Protein 3SLZ (pdb70)

Radius of gyration: 17.39 Å; Cα contacts (8 Å, |Δi|>4): 598; chains: 2; bounding box: 35×46×47 Å

Organism: NCBI:txid114654

Secondary structure (DSSP, 8-state):
-PPPSSEEEEEETTEEEEEEE-TT-SS-EE-S---SEEEEEEEEE-SS-EEEEEEE--EEEEETTEEEEE--EE-TTSSS-EE-HHHHHHHT-EEEEETTEEEEE-TTS-BS--/-PPPSSEEEEEETTEEEEEEE-TT-SS-EE-SS--SEEEEEEEEE-SS-EEEEEEE--EEEE-SSSEEEE--EE-TTSSS-EE-HHHHHHHT-EEE-SSSS-EEE-TTS-----

Foldseek 3Di:
DQDAPPWAWKQKQNDTFIAHADAPDAFKEAAPCQDAWDPDWDWDQDPVGIDIFTKRPWIWIQAPLGIDIDIHTHDNVDPGIYDYPVVCVVQVWDWADDDPHIFIAGNVGHGNDD/DADFPPWDWKAKQRRIFIAHADAPDPFKEAAPPPPAWDPDWDWDADPPGIDIFTKHAWIWIDWLPDTDTDIHTHHNVDPGIYHYPVVCVVQVWDWDCPDPGIYIAGVVRHNRND

Structure (mmCIF, N/CA/C/O backbone):
data_3SLZ
#
_entry.id   3SLZ
#
_cell.length_a   46.483
_cell.length_b   65.546
_cell.length_c   69.732
_cell.angle_alpha   90.00
_cell.angle_beta   90.00
_cell.angle_gamma   90.00
#
_symmetry.space_group_name_H-M   'P 21 21 21'
#
loop_
_entity.id
_entity.type
_entity.pdbx_description
1 polymer 'gag-pro-pol polyprotein'
2 non-polymer 'benzyl [(1S,4S,7S,8R,9R,10S,13S,16S)-7,10-dibenzyl-8,9-dihydroxy-1,16-dimethyl-4,13-bis(1-methylethyl)-2,5,12,15,18-pentaoxo-20-phenyl-19-oxa-3,6,11,14,17-pentaazaicos-1-yl]carbamate'
3 non-polymer 'FORMIC ACID'
4 non-polymer 'SODIUM ION'
5 water water
#
loop_
_atom_site.group_PDB
_atom_site.id
_atom_site.type_symbol
_atom_site.label_atom_id
_atom_site.label_alt_id
_atom_site.label_comp_id
_atom_site.label_asym_id
_atom_site.label_entity_id
_atom_site.label_seq_id
_atom_site.pdbx_PDB_ins_code
_atom_site.Cartn_x
_atom_site.Cartn_y
_atom_site.Cartn_z
_atom_site.occupancy
_atom_site.B_iso_or_equiv
_atom_site.auth_seq_id
_atom_site.auth_comp_id
_atom_site.auth_asym_id
_atom_site.auth_atom_id
_atom_site.pdbx_PDB_model_num
ATOM 1 N N . GLU A 1 18 ? -18.625 -0.745 5.692 1.00 54.61 11 GLU A N 1
ATOM 2 C CA . GLU A 1 18 ? -18.678 -1.778 6.777 1.00 53.57 11 GLU A CA 1
ATOM 3 C C . GLU A 1 18 ? -17.835 -3.041 6.511 1.00 47.98 11 GLU A C 1
ATOM 4 O O . GLU A 1 18 ? -16.970 -3.359 7.332 1.00 45.51 11 GLU A O 1
ATOM 10 N N . PRO A 1 19 ? -18.089 -3.776 5.393 1.00 42.57 12 PRO A N 1
ATOM 11 C CA . PRO A 1 19 ? -17.221 -4.935 5.114 1.00 35.40 12 PRO A CA 1
ATOM 12 C C . PRO A 1 19 ? -15.848 -4.445 4.659 1.00 31.52 12 PRO A C 1
ATOM 13 O O . PRO A 1 19 ? -15.759 -3.519 3.855 1.00 33.40 12 PRO A O 1
ATOM 17 N N . PRO A 1 20 ? -14.768 -5.026 5.196 1.00 20.69 13 PRO A N 1
ATOM 18 C CA . PRO A 1 20 ? -13.460 -4.447 4.836 1.00 18.13 13 PRO A CA 1
ATOM 19 C C . PRO A 1 20 ? -13.027 -4.797 3.409 1.00 18.84 13 PRO A C 1
ATOM 20 O O . PRO A 1 20 ? -13.466 -5.798 2.833 1.00 18.23 13 PRO A O 1
ATOM 24 N N . PRO A 1 21 ? -12.175 -3.976 2.799 1.00 16.79 14 PRO A N 1
ATOM 25 C CA . PRO A 1 21 ? -11.544 -4.366 1.545 1.00 15.34 14 PRO A CA 1
ATOM 26 C C . PRO A 1 21 ? -10.528 -5.514 1.681 1.00 14.07 14 PRO A C 1
ATOM 27 O O . PRO A 1 21 ? -10.154 -5.849 2.812 1.00 15.43 14 PRO A O 1
ATOM 31 N N . GLU A 1 22 ? -10.098 -6.120 0.572 1.00 13.58 15 GLU A N 1
ATOM 32 C CA . GLU A 1 22 ? -8.969 -7.035 0.569 1.00 15.17 15 GLU A CA 1
ATOM 33 C C . GLU A 1 22 ? -7.696 -6.234 0.881 1.00 14.46 15 GLU A C 1
ATOM 34 O O . GLU A 1 22 ? -7.575 -5.072 0.500 1.00 15.42 15 GLU A O 1
ATOM 40 N N . PRO A 1 23 ? -6.714 -6.846 1.529 1.00 12.65 16 PRO A N 1
ATOM 41 C CA . PRO A 1 23 ? -6.771 -8.223 2.053 1.00 11.93 16 PRO A CA 1
ATOM 42 C C . PRO A 1 23 ? -7.583 -8.344 3.322 1.00 13.67 16 PRO A C 1
ATOM 43 O O . PRO A 1 23 ? -7.448 -7.513 4.228 1.00 13.58 16 PRO A O 1
ATOM 47 N N . ARG A 1 24 ? -8.435 -9.347 3.408 1.00 13.38 17 ARG A N 1
ATOM 48 C CA . ARG A 1 24 ? -9.285 -9.541 4.558 1.00 12.70 17 ARG A CA 1
ATOM 49 C C . ARG A 1 24 ? -9.306 -11.017 4.926 1.00 14.94 17 ARG A C 1
ATOM 50 O O . ARG A 1 24 ? -8.967 -11.869 4.099 1.00 16.96 17 ARG A O 1
ATOM 58 N N . ILE A 1 25 ? -9.670 -11.292 6.171 1.00 12.58 18 ILE A N 1
ATOM 59 C CA . ILE A 1 25 ? -9.757 -12.687 6.610 1.00 13.87 18 ILE A CA 1
ATOM 60 C C . ILE A 1 25 ? -10.805 -12.747 7.696 1.00 14.02 18 ILE A C 1
ATOM 61 O O . ILE A 1 25 ? -10.967 -11.822 8.506 1.00 13.81 18 ILE A O 1
ATOM 66 N N . THR A 1 26 ? -11.568 -13.853 7.727 1.00 14.10 19 THR A N 1
ATOM 67 C CA . THR A 1 26 ? -12.528 -14.097 8.812 1.00 14.73 19 THR A CA 1
ATOM 68 C C . THR A 1 26 ? -11.966 -15.116 9.778 1.00 15.04 19 THR A C 1
ATOM 69 O O . THR A 1 26 ? -11.498 -16.163 9.356 1.00 16.15 19 THR A O 1
ATOM 73 N N . LEU A 1 27 ? -11.950 -14.752 11.069 1.00 12.55 20 LEU A N 1
ATOM 74 C CA . LEU A 1 27 ? -11.461 -15.637 12.130 1.00 13.78 20 LEU A CA 1
ATOM 75 C C . LEU A 1 27 ? -12.505 -15.805 13.180 1.00 13.04 20 LEU A C 1
ATOM 76 O O . LEU A 1 27 ? -13.212 -14.858 13.493 1.00 14.21 20 LEU A O 1
ATOM 81 N N . LYS A 1 28 ? -12.554 -16.980 13.804 1.00 14.39 21 LYS A N 1
ATOM 82 C CA . LYS A 1 28 ? -13.379 -17.114 14.987 1.00 15.70 21 LYS A CA 1
ATOM 83 C C . LYS A 1 28 ? -12.670 -16.485 16.215 1.00 12.70 21 LYS A C 1
ATOM 84 O O . LYS A 1 28 ? -11.538 -16.872 16.552 1.00 13.75 21 LYS A O 1
ATOM 90 N N . VAL A 1 29 ? -13.320 -15.521 16.849 1.00 14.13 22 VAL A N 1
ATOM 91 C CA . VAL A 1 29 ? -12.802 -14.799 17.965 1.00 14.58 22 VAL A CA 1
ATOM 92 C C . VAL A 1 29 ? -13.837 -14.806 19.061 1.00 16.42 22 VAL A C 1
ATOM 93 O O . VAL A 1 29 ? -14.965 -14.309 18.855 1.00 18.35 22 VAL A O 1
ATOM 97 N N . GLY A 1 30 ? -13.525 -15.401 20.199 1.00 17.24 23 GLY A N 1
ATOM 98 C CA . GLY A 1 30 ? -14.527 -15.481 21.279 1.00 20.79 23 GLY A CA 1
ATOM 99 C C . GLY A 1 30 ? -15.803 -16.186 20.817 1.00 23.74 23 GLY A C 1
ATOM 100 O O . GLY A 1 30 ? -16.911 -15.830 21.239 1.00 28.61 23 GLY A O 1
ATOM 101 N N . GLY A 1 31 ? -15.638 -17.165 19.946 1.00 21.02 24 GLY A N 1
ATOM 102 C CA . GLY A 1 31 ? -16.764 -18.018 19.502 1.00 25.38 24 GLY A CA 1
ATOM 103 C C . GLY A 1 31 ? -17.604 -17.422 18.379 1.00 28.98 24 GLY A C 1
ATOM 104 O O . GLY A 1 31 ? -18.571 -18.062 17.925 1.00 32.45 24 GLY A O 1
ATOM 105 N N . GLN A 1 32 ? -17.251 -16.220 17.911 1.00 22.27 25 GLN A N 1
ATOM 106 C CA . GLN A 1 32 ? -18.000 -15.580 16.812 1.00 23.01 25 GLN A CA 1
ATOM 107 C C . GLN A 1 32 ? -17.099 -15.222 15.624 1.00 19.98 25 GLN A C 1
ATOM 108 O O . GLN A 1 32 ? -15.911 -14.910 15.793 1.00 17.86 25 GLN A O 1
ATOM 118 N N . PRO A 1 33 ? -17.646 -15.255 14.398 1.00 18.95 26 PRO A N 1
ATOM 119 C CA . PRO A 1 33 ? -16.791 -14.875 13.250 1.00 19.14 26 PRO A CA 1
ATOM 120 C C . PRO A 1 33 ? -16.610 -13.392 13.201 1.00 18.75 26 PRO A C 1
ATOM 121 O O . PRO A 1 33 ? -17.558 -12.617 13.424 1.00 20.81 26 PRO A O 1
ATOM 125 N N . VAL A 1 34 ? -15.357 -12.989 12.984 1.00 14.08 27 VAL A N 1
ATOM 126 C CA . VAL A 1 34 ? -15.031 -11.597 12.821 1.00 15.23 27 VAL A CA 1
ATOM 127 C C . VAL A 1 34 ? -14.261 -11.464 11.518 1.00 12.44 27 VAL A C 1
ATOM 128 O O . VAL A 1 34 ? -13.259 -12.150 11.325 1.00 13.39 27 VAL A O 1
ATOM 132 N N . THR A 1 35 ? -14.714 -10.564 10.640 1.00 13.13 28 THR A N 1
ATOM 133 C CA . THR A 1 35 ? -14.042 -10.329 9.372 1.00 13.85 28 THR A CA 1
ATOM 134 C C . THR A 1 35 ? -13.173 -9.060 9.515 1.00 13.85 28 THR A C 1
ATOM 135 O O . THR A 1 35 ? -13.672 -7.946 9.731 1.00 16.68 28 THR A O 1
ATOM 139 N N . PHE A 1 36 ? -11.870 -9.291 9.446 1.00 11.26 29 PHE A N 1
ATOM 140 C CA . PHE A 1 36 ? -10.844 -8.262 9.648 1.00 12.13 29 PHE A CA 1
ATOM 141 C C . PHE A 1 36 ? -10.297 -7.753 8.344 1.00 10.71 29 PHE A C 1
ATOM 142 O O . PHE A 1 36 ? -10.059 -8.543 7.404 1.00 12.59 29 PHE A O 1
ATOM 150 N N . LEU A 1 37 ? -9.963 -6.460 8.277 1.00 10.58 30 LEU A N 1
ATOM 151 C CA . LEU A 1 37 ? -8.960 -5.989 7.307 1.00 11.45 30 LEU A CA 1
ATOM 152 C C . LEU A 1 37 ? -7.593 -6.447 7.804 1.00 11.13 30 LEU A C 1
ATOM 153 O O . LEU A 1 37 ? -7.243 -6.176 8.968 1.00 11.69 30 LEU A O 1
ATOM 158 N N . VAL A 1 38 ? -6.841 -7.161 6.980 1.00 11.04 31 VAL A N 1
ATOM 159 C CA . VAL A 1 38 ? -5.468 -7.542 7.339 1.00 12.23 31 VAL A CA 1
ATOM 160 C C . VAL A 1 38 ? -4.629 -6.262 7.157 1.00 12.77 31 VAL A C 1
ATOM 161 O O . VAL A 1 38 ? -4.573 -5.653 6.060 1.00 13.62 31 VAL A O 1
ATOM 165 N N . ASP A 1 39 ? -4.045 -5.822 8.271 1.00 10.99 32 ASP A N 1
ATOM 166 C CA . ASP A 1 39 ? -3.494 -4.478 8.406 1.00 10.22 32 ASP A CA 1
ATOM 167 C C . ASP A 1 39 ? -2.077 -4.485 8.912 1.00 11.74 32 ASP A C 1
ATOM 168 O O . ASP A 1 39 ? -1.807 -4.462 10.122 1.00 11.03 32 ASP A O 1
ATOM 173 N N . THR A 1 40 ? -1.150 -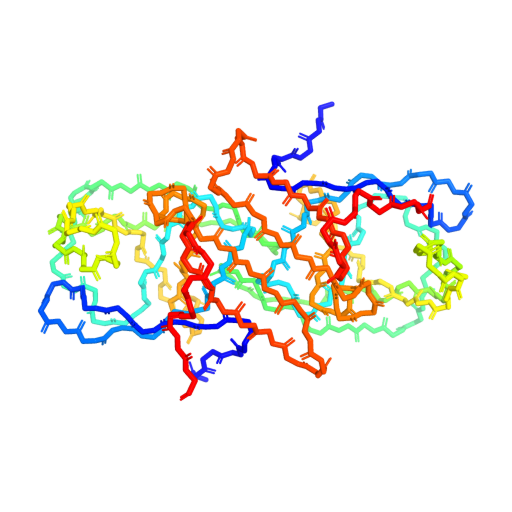4.456 7.965 1.00 10.65 33 THR A N 1
ATOM 174 C CA . THR A 1 40 ? 0.251 -4.510 8.336 1.00 10.37 33 THR A CA 1
ATOM 175 C C . THR A 1 40 ? 0.716 -3.196 8.968 1.00 9.84 33 THR A C 1
ATOM 176 O O . THR A 1 40 ? 1.778 -3.159 9.555 1.00 10.68 33 THR A O 1
ATOM 180 N N . GLY A 1 41 ? -0.124 -2.157 8.880 1.00 10.91 34 GLY A N 1
ATOM 181 C CA . GLY A 1 41 ? 0.174 -0.882 9.572 1.00 12.77 34 GLY A CA 1
ATOM 182 C C . GLY A 1 41 ? -0.406 -0.757 10.968 1.00 13.42 34 GLY A C 1
ATOM 183 O O . GLY A 1 41 ? -0.318 0.317 11.627 1.00 14.37 34 GLY A O 1
ATOM 184 N N . ALA A 1 42 ? -1.015 -1.800 11.480 1.00 10.92 35 ALA A N 1
ATOM 185 C CA . ALA A 1 42 ? -1.585 -1.757 12.822 1.00 11.84 35 ALA A CA 1
ATOM 186 C C . ALA A 1 42 ? -0.649 -2.498 13.774 1.00 11.52 35 ALA A C 1
ATOM 187 O O . ALA A 1 42 ? -0.370 -3.701 13.560 1.00 12.48 35 ALA A O 1
ATOM 189 N N . GLN A 1 43 ? -0.107 -1.810 14.781 1.00 11.11 36 GLN A N 1
ATOM 190 C CA . GLN A 1 43 ? 0.752 -2.465 15.728 1.00 11.06 36 GLN A CA 1
ATOM 191 C C . GLN A 1 43 ? -0.010 -3.510 16.538 1.00 13.73 36 GLN A C 1
ATOM 192 O O . GLN A 1 43 ? 0.594 -4.509 16.936 1.00 14.50 36 GLN A O 1
ATOM 198 N N . HIS A 1 44 ? -1.281 -3.245 16.833 1.00 11.81 37 HIS A N 1
ATOM 199 C CA . HIS A 1 44 ? -2.113 -4.162 17.614 1.00 12.46 37 HIS A CA 1
ATOM 200 C C . HIS A 1 44 ? -3.440 -4.289 16.930 1.00 11.90 37 HIS A C 1
ATOM 201 O O . HIS A 1 44 ? -3.857 -3.377 16.210 1.00 12.88 37 HIS A O 1
ATOM 213 N N . SER A 1 45 ? -4.118 -5.407 17.153 1.00 9.55 38 SER A N 1
ATOM 214 C CA . SER A 1 45 ? -5.381 -5.693 16.486 1.00 9.44 38 SER A CA 1
ATOM 215 C C . SER A 1 45 ? -6.544 -5.046 17.201 1.00 9.27 38 SER A C 1
ATOM 216 O O . SER A 1 45 ? -6.486 -4.720 18.439 1.00 9.75 38 SER A O 1
ATOM 219 N N . VAL A 1 46 ? -7.592 -4.813 16.416 1.00 9.47 39 VAL A N 1
ATOM 220 C CA . VAL A 1 46 ? -8.671 -3.911 16.852 1.00 8.97 39 VAL A CA 1
ATOM 221 C C . VAL A 1 46 ? -10.033 -4.587 16.588 1.00 10.01 39 VAL A C 1
ATOM 222 O O . VAL A 1 46 ? -10.245 -5.158 15.485 1.00 11.43 39 VAL A O 1
ATOM 226 N N . LEU A 1 47 ? -10.940 -4.567 17.590 1.00 10.40 40 LEU A N 1
ATOM 227 C CA . LEU A 1 47 ? -12.371 -4.868 17.389 1.00 11.64 40 LEU A CA 1
ATOM 228 C C . LEU A 1 47 ? -13.170 -3.573 17.464 1.00 12.97 40 LEU A C 1
ATOM 229 O O . LEU A 1 47 ? -12.777 -2.642 18.169 1.00 12.97 40 LEU A O 1
ATOM 234 N N . THR A 1 48 ? -14.273 -3.530 16.721 1.00 16.25 41 THR A N 1
ATOM 235 C CA . THR A 1 48 ? -15.005 -2.246 16.584 1.00 16.77 41 THR A CA 1
ATOM 236 C C . THR A 1 48 ? -16.417 -2.254 17.114 1.00 21.62 41 THR A C 1
ATOM 237 O O . THR A 1 48 ? -16.898 -1.203 17.516 1.00 32.35 41 THR A O 1
ATOM 241 N N . GLN A 1 49 ? -17.092 -3.397 17.069 1.00 20.43 42 GLN A N 1
ATOM 242 C CA . GLN A 1 49 ? -18.501 -3.468 17.493 1.00 24.25 42 GLN A CA 1
ATOM 243 C C . GLN A 1 49 ? -18.649 -4.778 18.250 1.00 25.24 42 GLN A C 1
ATOM 244 O O . GLN A 1 49 ? -17.951 -5.738 17.968 1.00 26.26 42 GLN A O 1
ATOM 250 N N . ASN A 1 50 ? -19.566 -4.828 19.217 1.00 28.90 43 ASN A N 1
ATOM 251 C CA . ASN A 1 50 ? -19.706 -6.045 20.058 1.00 32.00 43 ASN A CA 1
ATOM 252 C C . ASN A 1 50 ? -18.388 -6.752 20.465 1.00 28.01 43 ASN A C 1
ATOM 253 O O . ASN A 1 50 ? -18.219 -7.953 20.216 1.00 30.26 43 ASN A O 1
ATOM 258 N N . PRO A 1 51 ? -17.454 -6.019 21.120 1.00 22.15 44 PRO A N 1
ATOM 259 C CA . PRO A 1 51 ? -16.143 -6.532 21.476 1.00 20.33 44 PRO A CA 1
ATOM 260 C C . PRO A 1 51 ? -16.160 -7.534 22.640 1.00 15.50 44 PRO A C 1
ATOM 261 O O . PRO A 1 51 ? -15.112 -8.065 22.978 1.00 17.85 44 PRO A O 1
ATOM 265 N N . GLY A 1 52 ? -17.316 -7.755 23.228 1.00 17.87 45 GLY A N 1
ATOM 266 C CA . GLY A 1 52 ? -17.383 -8.571 24.456 1.00 16.48 45 GLY A CA 1
ATOM 267 C C . GLY A 1 52 ? -16.923 -7.753 25.652 1.00 14.78 45 GLY A C 1
ATOM 268 O O . GLY A 1 52 ? -16.713 -6.538 25.555 1.00 14.87 45 GLY A O 1
ATOM 269 N N . PRO A 1 53 ? -16.764 -8.411 26.795 1.00 13.32 46 PRO A N 1
ATOM 270 C CA . PRO A 1 53 ? -16.387 -7.737 28.012 1.00 12.65 46 PRO A CA 1
ATOM 271 C C . PRO A 1 53 ? -15.092 -6.936 27.860 1.00 12.29 46 PRO A C 1
ATOM 272 O O . PRO A 1 53 ? -14.113 -7.402 27.224 1.00 13.10 46 PRO A O 1
ATOM 276 N N . LEU A 1 54 ? -15.037 -5.783 28.476 1.00 11.98 47 LEU A N 1
ATOM 277 C CA . LEU A 1 54 ? -13.873 -4.877 28.399 1.00 11.81 47 LEU A CA 1
ATOM 278 C C . LEU A 1 54 ? -13.104 -4.907 29.681 1.00 15.45 47 LEU A C 1
ATOM 279 O O . LEU A 1 54 ? -13.686 -5.018 30.762 1.00 15.24 47 LEU A O 1
ATOM 284 N N A SER A 1 55 ? -11.793 -4.730 29.606 0.50 14.61 48 SER A N 1
ATOM 285 N N B SER A 1 55 ? -11.787 -4.904 29.558 0.50 14.43 48 SER A N 1
ATOM 286 C CA A SER A 1 55 ? -10.997 -4.455 30.798 0.50 17.19 48 SER A CA 1
ATOM 287 C CA B SER A 1 55 ? -10.896 -5.077 30.687 0.50 16.30 48 SER A CA 1
ATOM 288 C C A SER A 1 55 ? -11.033 -2.954 31.109 0.50 18.27 48 SER A C 1
ATOM 289 C C B SER A 1 55 ? -10.773 -3.742 31.388 0.50 17.15 48 SER A C 1
ATOM 290 O O A SER A 1 55 ? -11.533 -2.161 30.318 0.50 17.38 48 SER A O 1
ATOM 291 O O B SER A 1 55 ? -11.295 -2.719 30.947 0.50 13.01 48 SER A O 1
ATOM 296 N N A ASP A 1 56 ? -10.516 -2.553 32.266 0.50 22.14 49 ASP A N 1
ATOM 297 N N B ASP A 1 56 ? -10.040 -3.729 32.480 0.50 12.27 49 ASP A N 1
ATOM 298 C CA A ASP A 1 56 ? -10.399 -1.128 32.552 0.50 20.90 49 ASP A CA 1
ATOM 299 C CA B ASP A 1 56 ? -9.759 -2.464 33.151 0.50 15.64 49 ASP A CA 1
ATOM 300 C C A ASP A 1 56 ? -9.005 -0.623 32.205 0.50 19.57 49 ASP A C 1
ATOM 301 C C B ASP A 1 56 ? -8.519 -1.701 32.632 0.50 20.52 49 ASP A C 1
ATOM 302 O O A ASP A 1 56 ? -8.708 0.553 32.403 0.50 25.15 49 ASP A O 1
ATOM 303 O O B ASP A 1 56 ? -8.086 -0.726 33.260 0.50 25.64 49 ASP A O 1
ATOM 312 N N A LYS A 1 57 ? -8.176 -1.519 31.664 0.50 20.53 50 LYS A N 1
ATOM 313 N N B LYS A 1 57 ? -7.961 -2.110 31.491 0.50 16.88 50 LYS A N 1
ATOM 314 C CA A LYS A 1 57 ? -6.870 -1.142 31.127 0.50 20.24 50 LYS A CA 1
ATOM 315 C CA B LYS A 1 57 ? -6.742 -1.434 30.961 0.50 18.28 50 LYS A CA 1
ATOM 316 C C A LYS A 1 57 ? -7.121 -0.484 29.798 0.50 18.14 50 LYS A C 1
ATOM 317 C C B LYS A 1 57 ? -7.073 -0.561 29.741 0.50 17.27 50 LYS A C 1
ATOM 318 O O A LYS A 1 57 ? -8.014 -0.882 29.045 0.50 18.21 50 LYS A O 1
ATOM 319 O O B LYS A 1 57 ? -8.016 -0.874 29.015 0.50 18.16 50 LYS A O 1
ATOM 330 N N . SER A 1 58 ? -6.316 0.520 29.520 1.00 19.24 51 SER A N 1
ATOM 331 C CA . SER A 1 58 ? -6.470 1.304 28.290 1.00 21.39 51 SER A CA 1
ATOM 332 C C . SER A 1 58 ? -5.110 1.603 27.707 1.00 20.14 51 SER A C 1
ATOM 333 O O . SER A 1 58 ? -4.066 1.342 28.331 1.00 20.58 51 SER A O 1
ATOM 337 N N . ALA A 1 59 ? -5.148 2.135 26.479 1.00 17.03 52 ALA A N 1
ATOM 338 C CA . ALA A 1 59 ? -3.949 2.488 25.773 1.00 16.03 52 ALA A CA 1
ATOM 339 C C . ALA A 1 59 ? -4.188 3.701 24.927 1.00 14.07 52 ALA A C 1
ATOM 340 O O . ALA A 1 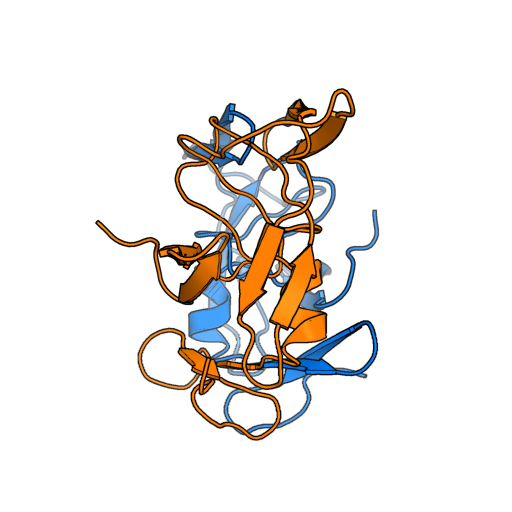59 ? -5.286 3.953 24.459 1.00 15.71 52 ALA A O 1
ATOM 342 N N . TRP A 1 60 ? -3.102 4.448 24.750 1.00 15.49 53 TRP A N 1
ATOM 343 C CA . TRP A 1 60 ? -3.103 5.527 23.785 1.00 14.60 53 TRP A CA 1
ATOM 344 C C . TRP A 1 60 ? -2.856 5.005 22.365 1.00 14.59 53 TRP A C 1
ATOM 345 O O . TRP A 1 60 ? -1.864 4.328 22.125 1.00 16.87 53 TRP A O 1
ATOM 356 N N . VAL A 1 61 ? -3.790 5.284 21.477 1.00 12.01 54 VAL A N 1
ATOM 357 C CA . VAL A 1 61 ? -3.674 4.862 20.071 1.00 13.29 54 VAL A CA 1
ATOM 358 C C . VAL A 1 61 ? -3.340 6.089 19.228 1.00 11.26 54 VAL A C 1
ATOM 359 O O . VAL A 1 61 ? -4.105 7.070 19.217 1.00 12.87 54 VAL A O 1
ATOM 363 N N . GLN A 1 62 ? -2.237 6.018 18.490 1.00 11.64 55 GLN A N 1
ATOM 364 C CA . GLN A 1 62 ? -1.951 7.017 17.461 1.00 11.76 55 GLN A CA 1
ATOM 365 C C . GLN A 1 62 ? -2.514 6.519 16.132 1.00 10.20 55 GLN A C 1
ATOM 366 O O . GLN A 1 62 ? -2.063 5.486 15.610 1.00 12.91 55 GLN A O 1
ATOM 372 N N . GLY A 1 63 ? -3.458 7.236 15.602 1.00 11.08 56 GLY A N 1
ATOM 373 C CA . GLY A 1 63 ? -3.935 7.016 14.222 1.00 12.46 56 GLY A CA 1
ATOM 374 C C . GLY A 1 63 ? -3.325 7.977 13.220 1.00 14.65 56 GLY A C 1
ATOM 375 O O . GLY A 1 63 ? -2.414 8.768 13.557 1.00 16.20 56 GLY A O 1
ATOM 376 N N . ALA A 1 64 ? -3.743 7.882 11.967 1.00 13.49 57 ALA A N 1
ATOM 377 C CA . ALA A 1 64 ? -3.130 8.691 10.898 1.00 14.71 57 ALA A CA 1
ATOM 378 C C . ALA A 1 64 ? -3.498 10.145 11.039 1.00 15.79 57 ALA A C 1
ATOM 379 O O . ALA A 1 64 ? -2.775 10.982 10.484 1.00 16.60 57 ALA A O 1
ATOM 381 N N . THR A 1 65 ? -4.594 10.457 11.727 1.00 13.65 58 THR A N 1
ATOM 382 C CA . THR A 1 65 ? -5.139 11.807 11.777 1.00 15.55 58 THR A CA 1
ATOM 383 C C . THR A 1 65 ? -5.165 12.405 13.182 1.00 15.83 58 THR A C 1
ATOM 384 O O . THR A 1 65 ? -5.598 13.550 13.372 1.00 19.17 58 THR A O 1
ATOM 388 N N . GLY A 1 66 ? -4.671 11.658 14.152 1.00 12.10 59 GLY A N 1
ATOM 389 C CA . GLY A 1 66 ? -4.697 12.122 15.532 1.00 13.89 59 GLY A CA 1
ATOM 390 C C . GLY A 1 66 ? -4.512 10.946 16.458 1.00 14.01 59 GLY A C 1
ATOM 391 O O . GLY A 1 66 ? -3.968 9.928 16.020 1.00 17.06 59 GLY A O 1
ATOM 392 N N . GLY A 1 67 ? -4.920 11.085 17.712 1.00 13.89 60 GLY A N 1
ATOM 393 C CA . GLY A 1 67 ? -4.732 10.031 18.721 1.00 14.15 60 GLY A CA 1
ATOM 394 C C . GLY A 1 67 ? -5.834 10.105 19.750 1.00 14.99 60 GLY A C 1
ATOM 395 O O . GLY A 1 67 ? -6.443 11.164 19.933 1.00 16.71 60 GLY A O 1
ATOM 396 N N . LYS A 1 68 ? -6.127 8.998 20.422 1.00 12.96 61 LYS A N 1
ATOM 397 C CA . LYS A 1 68 ? -7.162 8.944 21.466 1.00 14.38 61 LYS A CA 1
ATOM 398 C C . LYS A 1 68 ? -6.911 7.711 22.312 1.00 14.40 61 LYS A C 1
ATOM 399 O O . LYS A 1 68 ? -6.231 6.743 21.869 1.00 13.56 61 LYS A O 1
ATOM 405 N N . ARG A 1 69 ? -7.459 7.734 23.530 1.00 16.21 62 ARG A N 1
ATOM 406 C CA . ARG A 1 69 ? -7.344 6.623 24.450 1.00 17.46 62 ARG A CA 1
ATOM 407 C C . ARG A 1 69 ? -8.491 5.633 24.211 1.00 16.12 62 ARG A C 1
ATOM 408 O O . ARG A 1 69 ? -9.636 6.021 24.054 1.00 17.01 62 ARG A O 1
ATOM 416 N N . TYR A 1 70 ? -8.146 4.348 24.186 1.00 13.67 63 TYR A N 1
ATOM 417 C CA . TYR A 1 70 ? -9.152 3.274 24.009 1.00 12.50 63 TYR A CA 1
ATOM 418 C C . TYR A 1 70 ? -8.925 2.166 24.999 1.00 13.88 63 TYR A C 1
ATOM 419 O O . TYR A 1 70 ? -7.812 1.956 25.460 1.00 15.84 63 TYR A O 1
ATOM 428 N N . ARG A 1 71 ? -9.981 1.425 25.291 1.00 14.77 64 ARG A N 1
ATOM 429 C CA . ARG A 1 71 ? -9.867 0.312 26.222 1.00 16.10 64 ARG A CA 1
ATOM 430 C C . ARG A 1 71 ? -9.468 -0.999 25.550 0.50 6.45 64 ARG A C 1
ATOM 431 O O . ARG A 1 71 ? -9.766 -1.251 24.389 0.50 7.27 64 ARG A O 1
ATOM 445 N N . TRP A 1 72 ? -8.808 -1.844 26.315 1.00 13.75 65 TRP A N 1
ATOM 446 C CA . TRP A 1 72 ? -8.522 -3.218 25.905 1.00 12.35 65 TRP A CA 1
ATOM 447 C C . TRP A 1 72 ? -9.695 -4.131 26.191 1.00 11.40 65 TRP A C 1
ATOM 448 O O . TRP A 1 72 ? -10.356 -3.939 27.245 1.00 13.82 65 TRP A O 1
ATOM 459 N N . THR A 1 73 ? -9.989 -5.104 25.341 1.00 10.07 66 THR A N 1
ATOM 460 C CA . THR A 1 73 ? -10.911 -6.157 25.702 1.00 10.47 66 THR A CA 1
ATOM 461 C C . THR A 1 73 ? -10.244 -7.063 26.740 1.00 12.53 66 THR A C 1
ATOM 462 O O . THR A 1 73 ? -9.030 -7.040 26.945 1.00 12.68 66 THR A O 1
ATOM 466 N N . THR A 1 74 ? -11.062 -7.888 27.379 1.00 13.06 67 THR A N 1
ATOM 467 C CA . THR A 1 74 ? -10.461 -9.025 28.109 1.00 12.95 67 THR A CA 1
ATOM 468 C C . THR A 1 74 ? -9.984 -10.055 27.070 1.00 12.80 67 THR A C 1
ATOM 469 O O . THR A 1 74 ? -10.066 -9.850 25.857 1.00 12.18 67 THR A O 1
ATOM 473 N N . ASP A 1 75 ? -9.476 -11.188 27.549 1.00 12.37 68 ASP A N 1
ATOM 474 C CA . ASP A 1 75 ? -8.847 -12.175 26.658 1.00 12.38 68 ASP A CA 1
ATOM 475 C C . ASP A 1 75 ? -9.848 -12.965 25.842 1.00 11.84 68 ASP A C 1
ATOM 476 O O . ASP A 1 75 ? -10.890 -13.367 26.388 1.00 13.09 68 ASP A O 1
ATOM 481 N N . ARG A 1 76 ? -9.545 -13.208 24.575 1.00 12.58 69 ARG A N 1
ATOM 482 C CA . ARG A 1 76 ? -10.387 -13.946 23.669 1.00 11.81 69 ARG A CA 1
ATOM 483 C C . ARG A 1 76 ? -9.612 -15.097 23.104 1.00 12.99 69 ARG A C 1
ATOM 484 O O . ARG A 1 76 ? -8.419 -14.979 22.836 1.00 13.42 69 ARG A O 1
ATOM 492 N N . LYS A 1 77 ? -10.272 -16.218 22.843 1.00 13.01 70 LYS A N 1
ATOM 493 C CA . LYS A 1 77 ? -9.651 -17.276 22.068 1.00 12.94 70 LYS A CA 1
ATOM 494 C C . LYS A 1 77 ? -9.765 -16.917 20.586 1.00 14.83 70 LYS A C 1
ATOM 495 O O . LYS A 1 77 ? -10.846 -16.565 20.115 1.00 16.90 70 LYS A O 1
ATOM 501 N N . VAL A 1 78 ? -8.669 -16.998 19.861 1.00 11.48 71 VAL A N 1
ATOM 502 C CA . VAL A 1 78 ? -8.608 -16.625 18.457 1.00 12.84 71 VAL A CA 1
ATOM 503 C C . VAL A 1 78 ? -8.166 -17.889 17.688 1.00 12.31 71 VAL A C 1
ATOM 504 O O . VAL A 1 78 ? -7.059 -18.432 17.911 1.00 12.87 71 VAL A O 1
ATOM 508 N N . HIS A 1 79 ? -8.997 -18.325 16.756 1.00 12.73 72 HIS A N 1
ATOM 509 C CA . HIS A 1 79 ? -8.745 -19.578 16.050 1.00 13.34 72 HIS A CA 1
ATOM 510 C C . HIS A 1 79 ? -7.917 -19.386 14.802 1.00 14.54 72 HIS A C 1
ATOM 511 O O . HIS A 1 79 ? -8.451 -19.360 13.699 1.00 19.11 72 HIS A O 1
ATOM 518 N N . LEU A 1 80 ? -6.613 -19.264 14.969 1.00 14.69 73 LEU A N 1
ATOM 519 C CA . LEU A 1 80 ? -5.709 -19.072 13.851 1.00 14.28 73 LEU A CA 1
ATOM 520 C C . LEU A 1 80 ? -5.435 -20.388 13.148 1.00 15.11 73 LEU A C 1
ATOM 521 O O . LEU A 1 80 ? -5.451 -21.456 13.810 1.00 17.98 73 LEU A O 1
ATOM 526 N N . ALA A 1 81 ? -5.115 -20.335 11.851 1.00 16.57 74 ALA A N 1
ATOM 527 C CA . ALA A 1 81 ? -4.856 -21.561 11.100 1.00 20.36 74 ALA A CA 1
ATOM 528 C C . ALA A 1 81 ? -3.674 -22.321 11.680 1.00 19.94 74 ALA A C 1
ATOM 529 O O . ALA A 1 81 ? -3.613 -23.557 11.572 1.00 22.85 74 ALA A O 1
ATOM 531 N N . THR A 1 82 ? -2.743 -21.595 12.300 1.00 16.02 75 THR A N 1
ATOM 532 C CA . THR A 1 82 ? -1.537 -22.149 12.915 1.00 15.74 75 THR A CA 1
ATOM 533 C C . THR A 1 82 ? -1.792 -22.706 14.325 1.00 17.03 75 THR A C 1
ATOM 534 O O . THR A 1 82 ? -0.869 -23.246 14.959 1.00 17.00 75 THR A O 1
ATOM 538 N N . GLY A 1 83 ? -3.013 -22.509 14.811 1.00 14.40 76 GLY A N 1
ATOM 539 C CA . GLY A 1 83 ? -3.425 -23.023 16.121 1.00 15.49 76 GLY A CA 1
ATOM 540 C C . GLY A 1 83 ? -4.064 -21.941 16.965 1.00 13.46 76 GLY A C 1
ATOM 541 O O . GLY A 1 83 ? -3.685 -20.751 16.889 1.00 15.19 76 GLY A O 1
ATOM 542 N N . LYS A 1 84 ? -5.011 -22.321 17.791 1.00 12.89 77 LYS A N 1
ATOM 543 C CA . LYS A 1 84 ? -5.719 -21.380 18.632 1.00 13.48 77 LYS A CA 1
ATOM 544 C C . LYS A 1 84 ? -4.812 -20.786 19.690 1.00 12.73 77 LYS A C 1
ATOM 545 O O . LYS A 1 84 ? -3.977 -21.470 20.251 1.00 12.13 77 LYS A O 1
ATOM 551 N N . VAL A 1 85 ? -4.967 -19.489 19.945 1.00 11.50 78 VAL A N 1
ATOM 552 C CA . VAL A 1 85 ? -4.208 -18.756 20.971 1.00 11.66 78 VAL A CA 1
ATOM 553 C C . VAL A 1 85 ? -5.172 -17.803 21.680 1.00 11.88 78 VAL A C 1
ATOM 554 O O . VAL A 1 85 ? -6.281 -17.566 21.201 1.00 12.83 78 VAL A O 1
ATOM 558 N N . THR A 1 86 ? -4.740 -17.258 22.799 1.00 11.50 79 THR A N 1
ATOM 559 C CA . THR A 1 86 ? -5.458 -16.191 23.505 1.00 10.57 79 THR A CA 1
ATOM 560 C C . THR A 1 86 ? -4.894 -14.836 23.074 1.00 12.09 79 THR A C 1
ATOM 561 O O . THR A 1 86 ? -3.687 -14.676 22.963 1.00 13.65 79 THR A O 1
ATOM 565 N N . HIS A 1 87 ? -5.781 -13.870 22.815 1.00 11.88 80 HIS A N 1
ATOM 566 C CA . HIS A 1 87 ? -5.354 -12.512 22.474 1.00 12.40 80 HIS A CA 1
ATOM 567 C C . HIS A 1 87 ? -6.338 -11.510 23.004 1.00 12.16 80 HIS A C 1
ATOM 568 O O . HIS A 1 87 ? -7.536 -11.800 23.111 1.00 13.42 80 HIS A O 1
ATOM 575 N N . SER A 1 88 ? -5.852 -10.335 23.342 1.00 13.21 81 SER A N 1
ATOM 576 C CA . SER A 1 88 ? -6.721 -9.201 23.724 1.00 12.95 81 SER A CA 1
ATOM 577 C C . SER A 1 88 ? -6.610 -8.136 22.638 1.00 11.94 81 SER A C 1
ATOM 578 O O . SER A 1 88 ? -5.577 -7.967 22.005 1.00 14.36 81 SER A O 1
ATOM 583 N N . PHE A 1 89 ? -7.703 -7.459 22.408 1.00 10.11 82 PHE A N 1
ATOM 584 C CA . PHE A 1 89 ? -7.850 -6.477 21.325 1.00 10.06 82 PHE A CA 1
ATOM 585 C C . PHE A 1 89 ? -8.067 -5.094 21.847 1.00 12.53 82 PHE A C 1
ATOM 586 O O . PHE A 1 89 ? -8.658 -4.914 22.921 1.00 12.57 82 PHE A O 1
ATOM 594 N N . LEU A 1 90 ? -7.690 -4.085 21.075 1.00 10.40 83 LEU A N 1
ATOM 595 C CA . LEU A 1 90 ? -8.141 -2.719 21.364 1.00 11.34 83 LEU A CA 1
ATOM 596 C C . LEU A 1 90 ? -9.561 -2.577 20.869 1.00 10.57 83 LEU A C 1
ATOM 597 O O . LEU A 1 90 ? -9.871 -2.977 19.752 1.00 10.47 83 LEU A O 1
ATOM 602 N N . HIS A 1 91 ? -10.435 -1.980 21.691 1.00 10.49 84 HIS A N 1
ATOM 603 C CA . HIS A 1 91 ? -11.783 -1.666 21.225 1.00 10.60 84 HIS A CA 1
ATOM 604 C C . HIS A 1 91 ? -11.790 -0.227 20.724 1.00 11.44 84 HIS A C 1
ATOM 605 O O . HIS A 1 91 ? -11.708 0.713 21.506 1.00 12.19 84 HIS A O 1
ATOM 612 N N . VAL A 1 92 ? -11.903 -0.106 19.406 1.00 11.54 85 VAL A N 1
ATOM 613 C CA . VAL A 1 92 ? -11.809 1.214 18.769 1.00 12.93 85 VAL A CA 1
ATOM 614 C C . VAL A 1 92 ? -13.081 1.426 17.984 1.00 14.93 85 VAL A C 1
ATOM 615 O O . VAL A 1 92 ? -13.146 1.158 16.801 1.00 14.73 85 VAL A O 1
ATOM 619 N N . PRO A 1 93 ? -14.142 1.888 18.649 1.00 15.45 86 PRO A N 1
ATOM 620 C CA . PRO A 1 93 ? -15.395 2.041 17.932 1.00 20.21 86 PRO A CA 1
ATOM 621 C C . PRO A 1 93 ? -15.342 3.147 16.843 1.00 17.42 86 PRO A C 1
ATOM 622 O O . PRO A 1 93 ? -16.214 3.162 15.978 1.00 21.98 86 PRO A O 1
ATOM 626 N N . ASP A 1 94 ? -14.318 4.014 16.845 1.00 16.89 87 ASP A N 1
ATOM 627 C CA . ASP A 1 94 ? -14.160 5.002 15.771 1.00 17.79 87 ASP A CA 1
ATOM 628 C C . ASP A 1 94 ? -13.684 4.421 14.448 1.00 22.05 87 ASP A C 1
ATOM 629 O O . ASP A 1 94 ? -13.684 5.112 13.426 1.00 22.61 87 ASP A O 1
ATOM 634 N N . CYS A 1 95 ? -13.199 3.180 14.475 1.00 18.18 88 CYS A N 1
ATOM 635 C CA . CYS A 1 95 ? -12.793 2.451 13.274 1.00 22.97 88 CYS A CA 1
ATOM 636 C C . CYS A 1 95 ? -13.984 1.736 12.605 1.00 17.11 88 CYS A C 1
ATOM 637 O O . CYS A 1 95 ? -14.822 1.207 13.278 1.00 22.70 88 CYS A O 1
ATOM 641 N N . PRO A 1 96 ? -14.059 1.686 11.236 1.00 20.72 89 PRO A N 1
ATOM 642 C CA . PRO A 1 96 ? -15.225 1.146 10.486 1.00 21.26 89 PRO A CA 1
ATOM 643 C C . PRO A 1 96 ? -15.279 -0.368 10.393 1.00 21.15 89 PRO A C 1
ATOM 644 O O . PRO A 1 96 ? -16.313 -0.956 10.052 1.00 25.62 89 PRO A O 1
ATOM 648 N N . TYR A 1 97 ? -14.150 -1.021 10.698 1.00 22.72 90 TYR A N 1
ATOM 649 C CA . TYR A 1 97 ? -14.100 -2.475 10.711 1.00 19.36 90 TYR A CA 1
ATOM 650 C C . TYR A 1 97 ? -12.851 -2.920 11.505 1.00 12.75 90 TYR A C 1
ATOM 651 O O . TYR A 1 97 ? -11.911 -2.162 11.742 1.00 15.24 90 TYR A O 1
ATOM 660 N N . PRO A 1 98 ? -12.944 -4.163 11.942 1.00 14.29 91 PRO A N 1
ATOM 661 C CA . PRO A 1 98 ? -11.863 -4.736 12.718 1.00 13.18 91 PRO A CA 1
ATOM 662 C C . PRO A 1 98 ? -10.558 -4.831 11.919 1.00 10.67 91 PRO A C 1
ATOM 663 O O . PRO A 1 98 ? -10.569 -4.940 10.683 1.00 11.37 91 PRO A O 1
ATOM 667 N N . LEU A 1 99 ? -9.444 -4.751 12.648 1.00 9.52 92 LEU A N 1
ATOM 668 C CA . LEU A 1 99 ? -8.121 -4.756 12.036 1.00 9.84 92 LEU A CA 1
ATOM 669 C C . LEU A 1 99 ? -7.314 -5.882 12.628 1.00 9.94 92 LEU A C 1
ATOM 670 O O . LEU A 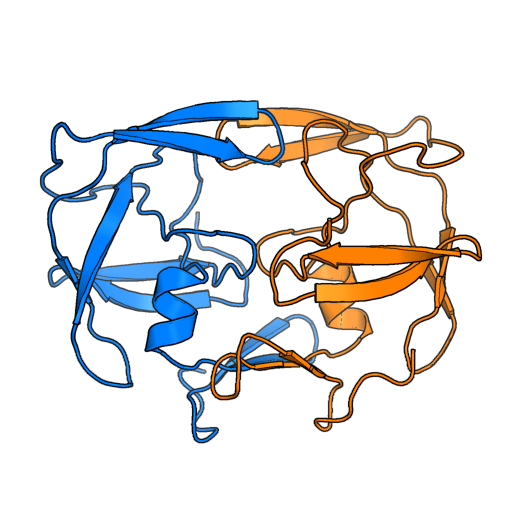1 99 ? -7.176 -6.013 13.839 1.00 10.17 92 LEU A O 1
ATOM 675 N N . LEU A 1 100 ? -6.748 -6.684 11.715 1.00 11.81 93 LEU A N 1
ATOM 676 C CA . LEU A 1 100 ? -5.828 -7.749 12.119 1.00 11.88 93 LEU A CA 1
ATOM 677 C C . LEU A 1 100 ? -4.427 -7.227 11.914 1.00 10.99 93 LEU A C 1
ATOM 678 O O . LEU A 1 100 ? -3.949 -7.087 10.780 1.00 12.28 93 LEU A O 1
ATOM 683 N N . GLY A 1 101 ? -3.770 -6.923 13.040 1.00 9.80 94 GLY A N 1
ATOM 684 C CA . GLY A 1 101 ? -2.469 -6.221 12.955 1.00 10.37 94 GLY A CA 1
ATOM 685 C C . GLY A 1 101 ? -1.265 -7.136 13.102 1.00 10.45 94 GLY A C 1
ATOM 686 O O . GLY A 1 101 ? -1.383 -8.371 13.097 1.00 11.48 94 GLY A O 1
ATOM 687 N N . ARG A 1 102 ? -0.092 -6.532 13.197 1.00 9.47 95 ARG A N 1
ATOM 688 C CA . ARG A 1 102 ? 1.167 -7.263 13.180 1.00 10.57 95 ARG A CA 1
ATOM 689 C C . ARG A 1 102 ? 1.277 -8.200 14.354 1.00 10.61 95 ARG A C 1
ATOM 690 O O . ARG A 1 102 ? 1.982 -9.218 14.224 1.00 12.70 95 ARG A O 1
ATOM 698 N N . ASP A 1 103 ? 0.644 -7.889 15.480 1.00 10.36 96 ASP A N 1
ATOM 699 C CA . ASP A 1 103 ? 0.647 -8.763 16.664 1.00 12.50 96 ASP A CA 1
ATOM 700 C C . ASP A 1 103 ? 0.110 -10.136 16.349 1.00 14.53 96 ASP A C 1
ATOM 701 O O . ASP A 1 103 ? 0.732 -11.139 16.768 1.00 18.72 96 ASP A O 1
ATOM 706 N N . LEU A 1 104 ? -0.965 -10.232 15.566 1.00 11.21 97 LEU A N 1
ATOM 707 C CA . LEU A 1 104 ? -1.485 -11.533 15.183 1.00 11.20 97 LEU A CA 1
ATOM 708 C C . LEU A 1 104 ? -0.963 -12.036 13.869 1.00 12.10 97 LEU A C 1
ATOM 709 O O . LEU A 1 104 ? -0.841 -13.258 13.700 1.00 13.45 97 LEU A O 1
ATOM 714 N N . LEU A 1 105 ? -0.559 -11.181 12.927 1.00 12.04 98 LEU A N 1
ATOM 715 C CA . LEU A 1 105 ? 0.062 -11.658 11.703 1.00 12.38 98 LEU A CA 1
ATOM 716 C C . LEU A 1 105 ? 1.382 -12.371 11.963 1.00 11.98 98 LEU A C 1
ATOM 717 O O . LEU A 1 105 ? 1.702 -13.355 11.271 1.00 13.19 98 LEU A O 1
ATOM 722 N N . THR A 1 106 ? 2.089 -11.963 13.002 1.00 11.77 99 THR A N 1
ATOM 723 C CA . THR A 1 106 ? 3.327 -12.638 13.431 1.00 14.61 99 THR A CA 1
ATOM 724 C C . THR A 1 106 ? 3.000 -14.052 13.938 1.00 15.76 99 THR A C 1
ATOM 725 O O . THR A 1 106 ? 3.725 -14.996 13.570 1.00 21.88 99 THR A O 1
ATOM 731 N N . LYS A 1 107 ? 1.911 -14.225 14.683 1.00 14.45 100 LYS A N 1
ATOM 732 C CA . LYS A 1 107 ? 1.512 -15.562 15.181 1.00 15.17 100 LYS A CA 1
ATOM 733 C C . LYS A 1 107 ? 0.997 -16.442 14.040 1.00 15.92 100 LYS A C 1
ATOM 734 O O . LYS A 1 107 ? 1.246 -17.656 14.015 1.00 18.35 100 LYS A O 1
ATOM 740 N N . LEU A 1 108 ? 0.254 -15.885 13.113 1.00 15.02 101 LEU A N 1
ATOM 741 C CA . LEU A 1 108 ? -0.243 -16.637 11.975 1.00 15.65 101 LEU A CA 1
ATOM 742 C C . LEU A 1 108 ? 0.852 -16.934 10.943 1.00 15.29 101 LEU A C 1
ATOM 743 O O . LEU A 1 108 ? 0.669 -17.839 10.119 1.00 18.17 101 LEU A O 1
ATOM 748 N N . LYS A 1 109 ? 1.960 -16.191 10.996 1.00 17.40 102 LYS A N 1
ATOM 749 C CA . LYS A 1 109 ? 3.052 -16.288 10.025 1.00 16.91 102 LYS A CA 1
ATOM 750 C C . LYS A 1 109 ? 2.471 -16.187 8.616 1.00 17.05 102 LYS A C 1
ATOM 751 O O . LYS A 1 109 ? 2.810 -16.931 7.708 1.00 17.99 102 LYS A O 1
ATOM 757 N N . ALA A 1 110 ? 1.561 -15.224 8.430 1.00 14.10 103 ALA A N 1
ATOM 758 C CA . ALA A 1 110 ? 0.860 -15.037 7.176 1.00 16.24 103 ALA A CA 1
ATOM 759 C C . ALA A 1 110 ? 1.720 -14.486 6.041 1.00 13.91 103 ALA A C 1
ATOM 760 O O . ALA A 1 110 ? 2.706 -13.786 6.287 1.00 14.95 103 ALA A O 1
ATOM 762 N N . GLN A 1 111 ? 1.310 -14.794 4.825 1.00 16.94 104 GLN A N 1
ATOM 763 C CA . GLN A 1 111 ? 1.828 -14.072 3.654 1.00 16.35 104 GLN A CA 1
ATOM 764 C C . GLN A 1 111 ? 0.628 -13.416 3.032 1.00 18.31 104 GLN A C 1
ATOM 765 O O . GLN A 1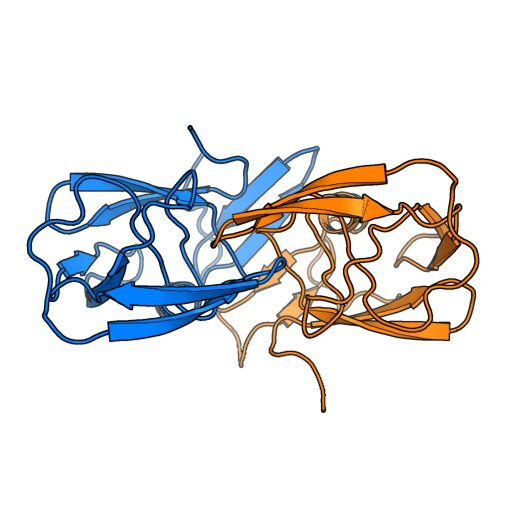 111 ? -0.466 -13.942 3.036 1.00 20.64 104 GLN A O 1
ATOM 771 N N . ILE A 1 112 ? 0.858 -12.241 2.466 1.00 14.25 105 ILE A N 1
ATOM 772 C CA . ILE A 1 112 ? -0.178 -11.452 1.825 1.00 14.56 105 ILE A CA 1
ATOM 773 C C . ILE A 1 112 ? 0.306 -11.210 0.414 1.00 13.60 105 ILE A C 1
ATOM 774 O O . ILE A 1 112 ? 1.404 -10.658 0.217 1.00 16.20 105 ILE A O 1
ATOM 779 N N . HIS A 1 113 ? -0.514 -11.593 -0.541 1.00 16.10 106 HIS A N 1
ATOM 780 C CA . HIS A 1 113 ? -0.117 -11.547 -1.956 1.00 16.06 106 HIS A CA 1
ATOM 781 C C . HIS A 1 113 ? -0.980 -10.602 -2.740 1.00 16.28 106 HIS A C 1
ATOM 782 O O . HIS A 1 113 ? -2.185 -10.793 -2.820 1.00 20.54 106 HIS A O 1
ATOM 789 N N . PHE A 1 114 ? -0.370 -9.599 -3.358 1.00 15.57 107 PHE A N 1
ATOM 790 C CA . PHE A 1 114 ? -1.130 -8.669 -4.192 1.00 17.60 107 PHE A CA 1
ATOM 791 C C . PHE A 1 114 ? -1.158 -9.221 -5.612 1.00 25.79 107 PHE A C 1
ATOM 792 O O . PHE A 1 114 ? -0.117 -9.520 -6.172 1.00 25.90 107 PHE A O 1
ATOM 800 N N . GLU A 1 115 ? -2.363 -9.491 -6.111 1.00 32.62 108 GLU A N 1
ATOM 801 C CA . GLU A 1 115 ? -2.541 -10.081 -7.462 1.00 38.92 108 GLU A CA 1
ATOM 802 C C . GLU A 1 115 ? -3.865 -9.644 -8.068 1.00 38.32 108 GLU A C 1
ATOM 803 O O . GLU A 1 115 ? -4.893 -9.614 -7.382 1.00 38.91 108 GLU A O 1
ATOM 809 N N . GLY A 1 116 ? -3.848 -9.324 -9.357 1.00 38.94 109 GLY A N 1
ATOM 810 C CA . GLY A 1 116 ? -4.987 -8.654 -9.971 1.00 43.80 109 GLY A CA 1
ATOM 811 C C . GLY A 1 116 ? -5.189 -7.312 -9.290 1.00 45.74 109 GLY A C 1
ATOM 812 O O . GLY A 1 116 ? -4.214 -6.582 -9.045 1.00 45.02 109 GLY A O 1
ATOM 813 N N . SER A 1 117 ? -6.445 -7.003 -8.966 1.00 42.55 110 SER A N 1
ATOM 814 C CA . SER A 1 117 ? -6.803 -5.736 -8.315 1.00 45.44 110 SER A CA 1
ATOM 815 C C . SER A 1 117 ? -6.939 -5.879 -6.796 1.00 42.72 110 SE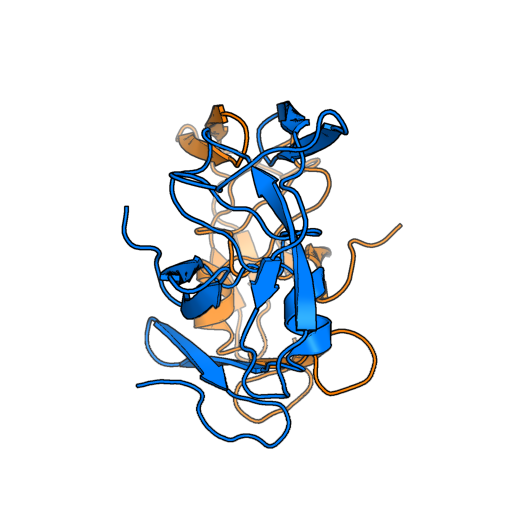R A C 1
ATOM 816 O O . SER A 1 117 ? -7.150 -4.895 -6.080 1.00 44.95 110 SER A O 1
ATOM 819 N N . GLY A 1 118 ? -6.806 -7.109 -6.316 1.00 37.23 111 GLY A N 1
ATOM 820 C CA . GLY A 1 118 ? -6.985 -7.397 -4.907 1.00 33.09 111 GLY A CA 1
ATOM 821 C C . GLY A 1 118 ? -5.779 -8.050 -4.275 1.00 27.67 111 GLY A C 1
ATOM 822 O O . GLY A 1 118 ? -4.626 -7.822 -4.678 1.00 29.12 111 GLY A O 1
ATOM 823 N N . ALA A 1 119 ? -6.050 -8.879 -3.282 1.00 22.43 112 ALA A N 1
ATOM 824 C CA . ALA A 1 119 ? -4.986 -9.331 -2.412 1.00 16.83 112 ALA A CA 1
ATOM 825 C C . ALA A 1 119 ? -5.495 -10.531 -1.686 1.00 20.58 112 ALA A C 1
ATOM 826 O O . ALA A 1 119 ? -6.633 -10.563 -1.283 1.00 21.42 112 ALA A O 1
ATOM 828 N N . GLN A 1 120 ? -4.621 -11.510 -1.512 1.00 18.14 113 GLN A N 1
ATOM 829 C CA . GLN A 1 120 ? -5.029 -12.705 -0.795 1.00 23.30 113 GLN A CA 1
ATOM 830 C C . GLN A 1 120 ? -4.079 -13.057 0.318 1.00 20.77 113 GLN A C 1
ATOM 831 O O . GLN A 1 120 ? -2.899 -12.732 0.290 1.00 19.63 113 GLN A O 1
ATOM 837 N N . VAL A 1 121 ? -4.630 -13.780 1.280 1.00 19.90 114 VAL A N 1
ATOM 838 C CA . VAL A 1 121 ? -3.906 -14.181 2.475 1.00 21.82 114 VAL A CA 1
ATOM 839 C C . VAL A 1 121 ? -3.628 -15.696 2.401 1.00 19.55 114 VAL A C 1
ATOM 840 O O . VAL A 1 121 ? -4.559 -16.481 2.125 1.00 21.55 114 VAL A O 1
ATOM 844 N N . VAL A 1 122 ? -2.366 -16.058 2.647 1.00 19.58 115 VAL A N 1
ATOM 845 C CA . VAL A 1 122 ? -1.898 -17.452 2.652 1.00 23.34 115 VAL A CA 1
ATOM 846 C C . VAL A 1 122 ? -1.117 -17.756 3.954 1.00 21.85 115 VAL A C 1
ATOM 847 O O . VAL A 1 122 ? -0.652 -16.857 4.644 1.00 19.98 115 VAL A O 1
ATOM 851 N N . GLY A 1 123 ? -1.001 -19.027 4.330 1.00 20.36 116 GLY A N 1
ATOM 852 C CA . GLY A 1 123 ? -0.376 -19.391 5.597 1.00 21.01 116 GLY A CA 1
ATOM 853 C C . GLY A 1 123 ? 1.121 -19.590 5.453 1.00 22.35 116 GLY A C 1
ATOM 854 O O . GLY A 1 123 ? 1.681 -19.412 4.356 1.00 24.18 116 GLY A O 1
ATOM 855 N N . PRO A 1 124 ? 1.792 -19.994 6.545 1.00 22.97 117 PRO A N 1
ATOM 856 C CA . PRO A 1 124 ? 3.267 -19.971 6.547 1.00 25.16 117 PRO A CA 1
ATOM 857 C C . PRO A 1 124 ? 3.879 -20.941 5.569 1.00 35.12 117 PRO A C 1
ATOM 858 O O . PRO A 1 124 ? 5.030 -20.751 5.160 1.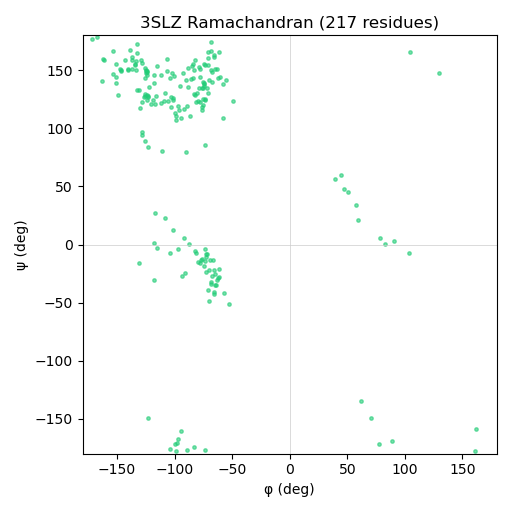00 39.77 117 PRO A O 1
ATOM 862 N N . MET A 1 125 ? 3.109 -21.959 5.197 1.00 34.51 118 MET A N 1
ATOM 863 C CA . MET A 1 125 ? 3.595 -22.979 4.284 1.00 39.42 118 MET A CA 1
ATOM 864 C C . MET A 1 125 ? 2.935 -22.867 2.907 1.00 40.81 118 MET A C 1
ATOM 865 O O . MET A 1 125 ? 2.887 -23.831 2.134 1.00 44.39 118 MET A O 1
ATOM 870 N N . GLY A 1 126 ? 2.442 -21.666 2.615 1.00 40.67 119 GLY A N 1
ATOM 871 C CA . GLY A 1 126 ? 1.893 -21.337 1.306 1.00 37.75 119 GLY A CA 1
ATOM 872 C C . GLY A 1 126 ? 0.486 -21.831 1.022 1.00 32.99 119 GLY A C 1
ATOM 873 O O . GLY A 1 126 ? 0.023 -21.703 -0.103 1.00 36.91 119 GLY A O 1
ATOM 874 N N . GLN A 1 127 ? -0.187 -22.412 2.009 1.00 36.38 120 GLN A N 1
ATOM 875 C CA . GLN A 1 127 ? -1.569 -22.850 1.832 1.00 37.41 120 GLN A CA 1
ATOM 876 C C . GLN A 1 127 ? -2.475 -21.617 1.747 1.00 37.39 120 GLN A C 1
ATOM 877 O O . GLN A 1 127 ? -2.357 -20.733 2.572 1.00 29.15 120 GLN A O 1
ATOM 883 N N . PRO A 1 128 ? -3.362 -21.525 0.735 1.00 36.16 121 PRO A N 1
ATOM 884 C CA . PRO A 1 128 ? -4.268 -20.368 0.805 1.00 35.33 121 PRO A CA 1
ATOM 885 C C . PRO A 1 128 ? -5.128 -20.460 2.058 1.00 34.51 121 PRO A C 1
ATOM 886 O O . PRO A 1 128 ? -5.506 -21.566 2.464 1.00 30.35 121 PRO A O 1
ATOM 890 N N . LEU A 1 129 ? -5.413 -19.317 2.682 1.00 30.32 122 LEU A N 1
ATOM 891 C CA . LEU A 1 129 ? -6.291 -19.271 3.853 1.00 27.20 122 LEU A CA 1
ATOM 892 C C . LEU A 1 129 ? -7.685 -18.807 3.491 1.00 30.77 122 LEU A C 1
ATOM 893 O O . LEU A 1 129 ? -8.493 -18.499 4.372 1.00 34.33 122 LEU A O 1
ATOM 898 N N . GLN A 1 130 ? -7.966 -18.777 2.187 1.00 25.89 123 GLN A N 1
ATOM 899 C CA . GLN A 1 130 ? -9.262 -18.301 1.709 1.00 26.85 123 GLN A CA 1
ATOM 900 C C . GLN A 1 130 ? -9.413 -18.555 0.223 1.00 27.68 123 GLN A C 1
ATOM 901 O O . GLN A 1 130 ? -8.492 -19.083 -0.430 1.00 29.09 123 GLN A O 1
ATOM 907 N N . VAL A 1 131 ? -10.608 -18.203 -0.261 1.00 32.72 124 VAL A N 1
ATOM 908 C CA . VAL A 1 131 ? -10.982 -17.949 -1.677 1.00 38.26 124 VAL A CA 1
ATOM 909 C C . VAL A 1 131 ? -12.107 -18.820 -2.210 1.00 43.24 124 VAL A C 1
ATOM 910 O O . VAL A 1 131 ? -13.204 -18.800 -1.661 1.00 41.96 124 VAL A O 1
ATOM 914 N N . GLU B 1 18 ? 15.740 6.932 12.333 1.00 47.51 11 GLU B N 1
ATOM 915 C CA . GLU B 1 18 ? 14.845 5.891 12.913 1.00 44.59 11 GLU B CA 1
ATOM 916 C C . GLU B 1 18 ? 13.844 5.392 11.858 1.00 37.22 11 GLU B C 1
ATOM 917 O O . GLU B 1 18 ? 13.012 6.165 11.386 1.00 35.62 11 GLU B O 1
ATOM 923 N N . PRO B 1 19 ? 13.936 4.099 11.473 1.00 31.34 12 PRO B N 1
ATOM 924 C CA . PRO B 1 19 ? 13.044 3.639 10.409 1.00 28.51 12 PRO B CA 1
ATOM 925 C C . PRO B 1 19 ? 11.655 3.264 10.923 1.00 23.34 12 PRO B C 1
ATOM 926 O O . PRO B 1 19 ? 11.479 2.984 12.116 1.00 24.09 12 PRO B O 1
ATOM 930 N N . PRO B 1 20 ? 10.658 3.257 10.024 1.00 18.20 13 PRO B N 1
ATOM 931 C CA . PRO B 1 20 ? 9.379 2.673 10.425 1.00 15.93 13 PRO B CA 1
ATOM 932 C C . PRO B 1 20 ? 9.548 1.214 10.766 1.00 17.02 13 PRO B C 1
ATOM 933 O O . PRO B 1 20 ? 10.571 0.615 10.406 1.00 17.80 13 PRO B O 1
ATOM 937 N N . PRO B 1 21 ? 8.557 0.613 11.417 1.00 15.06 14 PRO B N 1
ATOM 938 C CA . PRO B 1 21 ? 8.643 -0.817 11.649 1.00 14.77 14 PRO B CA 1
ATOM 939 C C . PRO B 1 21 ? 8.596 -1.623 10.377 1.00 15.31 14 PRO B C 1
ATOM 940 O O . PRO B 1 21 ? 8.165 -1.157 9.349 1.00 15.50 14 PRO B O 1
ATOM 944 N N . GLU B 1 22 ? 9.045 -2.860 10.482 1.00 14.83 15 GLU B N 1
ATOM 945 C CA . GLU B 1 22 ? 8.778 -3.821 9.419 1.00 12.72 15 GLU B CA 1
ATOM 946 C C . GLU B 1 22 ? 7.285 -4.151 9.386 1.00 12.56 15 GLU B C 1
ATOM 947 O O . GLU B 1 22 ? 6.606 -4.111 10.414 1.00 14.49 15 GLU B O 1
ATOM 953 N N . PRO B 1 23 ? 6.749 -4.483 8.224 1.00 10.80 16 PRO B N 1
ATOM 954 C CA . PRO B 1 23 ? 7.430 -4.542 6.897 1.00 11.67 16 PRO B CA 1
ATOM 955 C C . PRO B 1 23 ? 7.674 -3.153 6.371 1.00 12.22 16 PRO B C 1
ATOM 956 O O . PRO B 1 23 ? 6.740 -2.315 6.426 1.00 12.25 16 PRO B O 1
ATOM 960 N N . ARG B 1 24 ? 8.854 -2.912 5.804 1.00 12.56 17 ARG B N 1
ATOM 961 C CA . ARG B 1 24 ? 9.175 -1.602 5.221 1.00 11.81 17 ARG B CA 1
ATOM 962 C C . ARG B 1 24 ? 9.873 -1.752 3.916 1.00 13.74 17 ARG B C 1
ATOM 963 O O . ARG B 1 24 ? 10.374 -2.825 3.554 1.00 15.52 17 ARG B O 1
ATOM 971 N N . ILE B 1 25 ? 9.867 -0.679 3.140 1.00 13.04 18 ILE B N 1
ATOM 972 C CA . ILE B 1 25 ? 10.532 -0.683 1.828 1.00 13.73 18 ILE B CA 1
ATOM 973 C C . ILE B 1 25 ? 10.946 0.736 1.458 1.00 14.04 18 ILE B C 1
ATOM 974 O O . ILE B 1 25 ? 10.269 1.676 1.820 1.00 13.62 18 ILE B O 1
ATOM 979 N N . THR B 1 26 ? 12.065 0.857 0.757 1.00 16.88 19 THR B N 1
ATOM 980 C CA . THR B 1 26 ? 12.553 2.155 0.299 1.00 16.19 19 THR B CA 1
ATOM 981 C C . THR B 1 26 ? 12.389 2.258 -1.193 1.00 15.29 19 THR B C 1
ATOM 982 O O . THR B 1 26 ? 12.872 1.365 -1.940 1.00 18.24 19 THR B O 1
ATOM 986 N N . LEU B 1 27 ? 11.683 3.293 -1.639 1.00 15.57 20 LEU B N 1
ATOM 987 C CA . LEU B 1 27 ? 11.459 3.595 -3.058 1.00 17.43 20 LEU B CA 1
ATOM 988 C C . LEU B 1 27 ? 11.925 5.003 -3.367 1.00 14.97 20 LEU B C 1
ATOM 989 O O . LEU B 1 27 ? 11.779 5.889 -2.532 1.00 17.05 20 LEU B O 1
ATOM 994 N N . LYS B 1 28 ? 12.373 5.234 -4.590 1.00 15.81 21 LYS B N 1
ATOM 995 C CA . LYS B 1 28 ? 12.705 6.603 -4.990 1.00 16.50 21 LYS B CA 1
ATOM 996 C C . LYS B 1 28 ? 11.431 7.321 -5.406 1.00 16.26 21 LYS B C 1
ATOM 997 O O . LYS B 1 28 ? 10.643 6.812 -6.206 1.00 18.63 21 LYS B O 1
ATOM 1003 N N . VAL B 1 29 ? 11.241 8.487 -4.810 1.00 14.28 22 VAL B N 1
ATOM 1004 C CA . VAL B 1 29 ? 10.071 9.325 -5.077 1.00 14.39 22 VAL B CA 1
ATOM 1005 C C . VAL B 1 29 ? 10.616 10.714 -5.407 1.00 15.64 22 VAL B C 1
ATOM 1006 O O . VAL B 1 29 ? 11.349 11.293 -4.615 1.00 13.49 22 VAL B O 1
ATOM 1010 N N . GLY B 1 30 ? 10.275 11.236 -6.590 1.00 14.48 23 GLY B N 1
ATOM 1011 C CA . GLY B 1 30 ? 10.814 12.539 -7.023 1.00 15.30 23 GLY B CA 1
ATOM 1012 C C . GLY B 1 30 ? 12.314 12.565 -7.099 1.00 18.65 23 GLY B C 1
ATOM 1013 O O . GLY B 1 30 ? 12.938 13.648 -7.041 1.00 19.25 23 GLY B O 1
ATOM 1014 N N . GLY B 1 31 ? 12.903 11.389 -7.208 1.00 15.25 24 GLY B N 1
ATOM 1015 C CA . GLY B 1 31 ? 14.333 11.283 -7.402 1.00 16.65 24 GLY B CA 1
ATOM 1016 C C . GLY B 1 31 ? 15.113 10.874 -6.181 1.00 20.09 24 GLY B C 1
ATOM 1017 O O . GLY B 1 31 ? 16.289 10.560 -6.292 1.00 20.12 24 GLY B O 1
ATOM 1018 N N . GLN B 1 32 ? 14.470 10.798 -5.004 1.00 15.08 25 GLN B N 1
ATOM 1019 C CA . GLN B 1 32 ? 15.191 10.510 -3.779 1.00 15.65 25 GLN B CA 1
ATOM 1020 C C . GLN B 1 32 ? 14.478 9.426 -2.949 1.00 16.75 25 GLN B C 1
ATOM 1021 O O . GLN B 1 32 ? 13.254 9.312 -2.998 1.00 14.90 25 GLN B O 1
ATOM 1027 N N . PRO B 1 33 ? 15.243 8.640 -2.183 1.00 15.05 26 PRO B N 1
ATOM 1028 C CA . PRO B 1 33 ? 14.594 7.520 -1.461 1.00 15.35 26 PRO B CA 1
ATOM 1029 C C . PRO B 1 33 ? 13.710 7.963 -0.334 1.00 17.04 26 PRO B C 1
ATOM 1030 O O . PRO B 1 33 ? 14.013 8.919 0.390 1.00 19.10 26 PRO B O 1
ATOM 1034 N N . VAL B 1 34 ? 12.588 7.245 -0.200 1.00 13.84 27 VAL B N 1
ATOM 1035 C CA . VAL B 1 34 ? 11.667 7.355 0.926 1.00 12.52 27 VAL B CA 1
ATOM 1036 C C . VAL B 1 34 ? 11.478 5.967 1.505 1.00 11.15 27 VAL B C 1
ATOM 1037 O O . VAL B 1 34 ? 11.163 5.038 0.754 1.00 12.21 27 VAL B O 1
ATOM 1041 N N . THR B 1 35 ? 11.645 5.859 2.821 1.00 12.05 28 THR B N 1
ATOM 1042 C CA . THR B 1 35 ? 11.404 4.569 3.480 1.00 11.17 28 THR B CA 1
ATOM 1043 C C . THR B 1 35 ? 10.005 4.565 4.042 1.00 12.13 28 THR B C 1
ATOM 1044 O O . THR B 1 35 ? 9.678 5.359 4.925 1.00 14.45 28 THR B O 1
ATOM 1048 N N . PHE B 1 36 ? 9.180 3.684 3.503 1.00 11.63 29 PHE B N 1
ATOM 1049 C CA . PHE B 1 36 ? 7.781 3.564 3.884 1.00 9.93 29 PHE B CA 1
ATOM 1050 C C . PHE B 1 36 ? 7.518 2.389 4.814 1.00 10.45 29 PHE B C 1
ATOM 1051 O O . PHE B 1 36 ? 8.148 1.328 4.670 1.00 11.01 29 PHE B O 1
ATOM 1059 N N . LEU B 1 37 ? 6.554 2.533 5.710 1.00 9.94 30 LEU B N 1
ATOM 1060 C CA . LEU B 1 37 ? 5.888 1.367 6.308 1.00 9.68 30 LEU B CA 1
ATOM 1061 C C . LEU B 1 37 ? 4.980 0.788 5.250 1.00 10.48 30 LEU B C 1
ATOM 1062 O O . LEU B 1 37 ? 4.150 1.514 4.671 1.00 10.51 30 LEU B O 1
ATOM 1067 N N . VAL B 1 38 ? 5.122 -0.483 4.927 1.00 9.37 31 VAL B N 1
ATOM 1068 C CA . VAL B 1 38 ? 4.267 -1.172 3.985 1.00 9.48 31 VAL B CA 1
ATOM 1069 C C . VAL B 1 38 ? 2.966 -1.447 4.707 1.00 10.92 31 VAL B C 1
ATOM 1070 O O . VAL B 1 38 ? 2.949 -2.118 5.753 1.00 10.82 31 VAL B O 1
ATOM 1074 N N . ASP B 1 39 ? 1.873 -0.830 4.226 1.00 9.77 32 ASP B N 1
ATOM 1075 C CA . ASP B 1 39 ? 0.641 -0.715 4.984 1.00 9.66 32 ASP B CA 1
ATOM 1076 C C . ASP B 1 39 ? -0.549 -1.199 4.187 1.00 10.72 32 ASP B C 1
ATOM 1077 O O . ASP B 1 39 ? -1.181 -0.439 3.429 1.00 10.56 32 ASP B O 1
ATOM 1082 N N . THR B 1 40 ? -0.938 -2.438 4.413 1.00 9.95 33 THR B N 1
ATOM 1083 C CA . THR B 1 40 ? -2.098 -2.997 3.739 1.00 11.15 33 THR B CA 1
ATOM 1084 C C . THR B 1 40 ? -3.403 -2.372 4.206 1.00 10.28 33 THR B C 1
ATOM 1085 O O . THR B 1 40 ? -4.433 -2.591 3.539 1.00 12.44 33 THR B O 1
ATOM 1089 N N . GLY B 1 41 ? -3.382 -1.628 5.319 1.00 10.36 34 GLY B N 1
ATOM 1090 C CA . GLY B 1 41 ? -4.574 -0.905 5.827 1.00 10.54 34 GLY B CA 1
ATOM 1091 C C . GLY B 1 41 ? -4.706 0.498 5.220 1.00 9.74 34 GLY B C 1
ATOM 1092 O O . GLY B 1 41 ? -5.652 1.195 5.616 1.00 12.76 34 GLY B O 1
ATOM 1093 N N . ALA B 1 42 ? -3.805 0.923 4.346 1.00 9.81 35 ALA B N 1
ATOM 1094 C CA . ALA B 1 42 ? -3.894 2.286 3.749 1.00 9.45 35 ALA B CA 1
ATOM 1095 C C . ALA B 1 42 ? -4.476 2.126 2.332 1.00 9.86 35 ALA B C 1
ATOM 1096 O O . ALA B 1 42 ? -3.902 1.464 1.470 1.00 11.40 35 ALA B O 1
ATOM 1098 N N . GLN B 1 43 ? -5.579 2.845 2.086 1.00 10.65 36 GLN B N 1
ATOM 1099 C CA . GLN B 1 43 ? -6.182 2.821 0.794 1.00 8.72 36 GLN B CA 1
ATOM 1100 C C . GLN B 1 43 ? -5.293 3.504 -0.260 1.00 10.70 36 GLN B C 1
ATOM 1101 O O . GLN B 1 43 ? -5.346 3.157 -1.426 1.00 12.16 36 GLN B O 1
ATOM 1107 N N . HIS B 1 44 ? -4.528 4.522 0.142 1.00 9.66 37 HIS B N 1
ATOM 1108 C CA . HIS B 1 44 ? -3.635 5.197 -0.743 1.00 9.04 37 HIS B CA 1
ATOM 1109 C C . HIS B 1 44 ? -2.358 5.562 0.062 1.00 9.14 37 HIS B C 1
ATOM 1110 O O . HIS B 1 44 ? -2.380 5.616 1.302 1.00 10.46 37 HIS B O 1
ATOM 1117 N N . SER B 1 45 ? -1.284 5.782 -0.684 1.00 8.45 38 SER B N 1
ATOM 1118 C CA . SER B 1 45 ? 0.019 6.042 -0.091 1.00 8.72 38 SER B CA 1
ATOM 1119 C C . SER B 1 45 ? 0.158 7.460 0.422 1.00 9.40 38 SER B C 1
ATOM 1120 O O . SER B 1 45 ? -0.490 8.420 -0.085 1.00 9.93 38 SER B O 1
ATOM 1123 N N . VAL B 1 46 ? 0.986 7.603 1.430 1.00 9.13 39 VAL B N 1
ATOM 1124 C CA . VAL B 1 46 ? 1.096 8.797 2.251 1.00 8.91 39 VAL B CA 1
ATOM 1125 C C . VAL B 1 46 ? 2.536 9.239 2.420 1.00 9.63 39 VAL B C 1
ATOM 1126 O O . VAL B 1 46 ? 3.437 8.435 2.737 1.00 9.88 39 VAL B O 1
ATOM 1130 N N . LEU B 1 47 ? 2.758 10.540 2.216 1.00 9.02 40 LEU B N 1
ATOM 1131 C CA . LEU B 1 47 ? 3.996 11.231 2.613 1.00 8.63 40 LEU B CA 1
ATOM 1132 C C . LEU B 1 47 ? 3.704 12.081 3.812 1.00 8.75 40 LEU B C 1
ATOM 1133 O O . LEU B 1 47 ? 2.532 12.348 4.088 1.00 10.51 40 LEU B O 1
ATOM 1138 N N . THR B 1 48 ? 4.719 12.461 4.587 1.00 10.20 41 THR B N 1
ATOM 1139 C CA . THR B 1 48 ? 4.482 13.154 5.845 1.00 10.84 41 THR B CA 1
ATOM 1140 C C . THR B 1 48 ? 5.298 14.428 6.062 1.00 11.00 41 THR B C 1
ATOM 1141 O O . THR B 1 48 ? 4.937 15.208 6.943 1.00 11.72 41 THR B O 1
ATOM 1145 N N . GLN B 1 49 ? 6.356 14.632 5.286 1.00 11.29 42 GLN B N 1
ATOM 1146 C CA . GLN B 1 49 ? 7.280 15.709 5.610 1.00 12.29 42 GLN B CA 1
ATOM 1147 C C . GLN B 1 49 ? 7.929 16.290 4.372 1.00 10.29 42 GLN B C 1
ATOM 1148 O O . GLN B 1 49 ? 8.514 15.555 3.565 1.00 13.16 42 GLN B O 1
ATOM 1154 N N . ASN B 1 50 ? 7.859 17.626 4.240 1.00 10.55 43 ASN B N 1
ATOM 1155 C CA . ASN B 1 50 ? 8.470 18.329 3.087 1.00 12.61 43 ASN B CA 1
ATOM 1156 C C . ASN B 1 50 ? 8.151 17.590 1.802 1.00 11.57 43 ASN B C 1
ATOM 1157 O O . ASN B 1 50 ? 8.998 17.160 1.021 1.00 12.94 43 ASN B O 1
ATOM 1162 N N . PRO B 1 51 ? 6.843 17.465 1.527 1.00 12.60 44 PRO B N 1
ATOM 1163 C CA . PRO B 1 51 ? 6.383 16.663 0.457 1.00 16.10 44 PRO B CA 1
ATOM 1164 C C . PRO B 1 51 ? 6.580 17.170 -1.020 1.00 11.28 44 PRO B C 1
ATOM 1165 O O . PRO B 1 51 ? 6.268 16.465 -1.968 1.00 14.06 44 PRO B O 1
ATOM 1169 N N . GLY B 1 52 ? 7.021 18.418 -1.181 1.00 12.99 45 GLY B N 1
ATOM 1170 C CA . GLY B 1 52 ? 7.146 19.021 -2.504 1.00 12.88 45 GLY B CA 1
ATOM 1171 C C . GLY B 1 52 ? 5.827 19.670 -2.851 1.00 12.46 45 GLY B C 1
ATOM 1172 O O . GLY B 1 52 ? 4.937 19.852 -1.995 1.00 14.65 45 GLY B O 1
ATOM 1173 N N . PRO B 1 53 ? 5.696 20.071 -4.115 1.00 13.09 46 PRO B N 1
ATOM 1174 C CA . PRO B 1 53 ? 4.533 20.837 -4.540 1.00 13.21 46 PRO B CA 1
ATOM 1175 C C . PRO B 1 53 ? 3.224 20.066 -4.260 1.00 14.34 46 PRO B C 1
ATOM 1176 O O . PRO B 1 53 ? 3.122 18.859 -4.545 1.00 13.35 46 PRO B O 1
ATOM 1180 N N . LEU B 1 54 ? 2.249 20.829 -3.780 1.00 15.53 47 LEU B N 1
ATOM 1181 C CA . LEU B 1 54 ? 0.911 20.310 -3.452 1.00 13.16 47 LEU B CA 1
ATOM 1182 C C . LEU B 1 54 ? -0.086 20.708 -4.524 1.00 15.47 47 LEU B C 1
ATOM 1183 O O . LEU B 1 54 ? -0.008 21.832 -5.061 1.00 18.18 47 LEU B O 1
ATOM 1188 N N . SER B 1 55 ? -1.025 19.824 -4.836 1.00 14.47 48 SER B N 1
ATOM 1189 C CA . SER B 1 55 ? -2.224 20.154 -5.615 1.00 14.80 48 SER B CA 1
ATOM 1190 C C . SER B 1 55 ? -3.103 21.116 -4.822 1.00 17.01 48 SER B C 1
ATOM 1191 O O . SER B 1 55 ? -2.985 21.260 -3.596 1.00 15.71 48 SER B O 1
ATOM 1195 N N . ASP B 1 56 ? -4.033 21.765 -5.544 1.00 17.82 49 ASP B N 1
ATOM 1196 C CA . ASP B 1 56 ? -5.090 22.470 -4.823 1.00 18.41 49 ASP B CA 1
ATOM 1197 C C . ASP B 1 56 ? -6.142 21.497 -4.279 1.00 17.04 49 ASP B C 1
ATOM 1198 O O . ASP B 1 56 ? -6.950 21.898 -3.442 1.00 20.86 49 ASP B O 1
ATOM 1206 N N . LYS B 1 57 ? -6.099 20.242 -4.732 1.00 14.78 50 LYS B N 1
ATOM 1207 C CA . LYS B 1 57 ? -7.112 19.229 -4.349 1.00 12.36 50 LYS B CA 1
ATOM 1208 C C . LYS B 1 57 ? -6.780 18.587 -3.015 1.00 14.68 50 LYS B C 1
ATOM 1209 O O . LYS B 1 57 ? -5.606 18.499 -2.635 1.00 14.33 50 LYS B O 1
ATOM 1215 N N . SER B 1 58 ? -7.808 18.169 -2.298 1.00 14.41 51 SER B N 1
ATOM 1216 C CA . SER B 1 58 ? -7.644 17.489 -1.026 1.00 14.70 51 SER B CA 1
ATOM 1217 C C . SER B 1 58 ? -8.524 16.271 -1.023 1.00 12.37 51 SER B C 1
ATOM 1218 O O . SER B 1 58 ? -9.424 16.078 -1.862 1.00 14.97 51 SER B O 1
ATOM 1221 N N . ALA B 1 59 ? -8.257 15.370 -0.062 1.00 11.63 52 ALA B N 1
ATOM 1222 C CA . ALA B 1 59 ? -9.068 14.195 0.216 1.00 11.91 52 ALA B CA 1
ATOM 1223 C C . ALA B 1 59 ? -9.476 14.200 1.659 1.00 12.08 52 ALA B C 1
ATOM 1224 O O . ALA B 1 59 ? -8.724 14.613 2.548 1.00 13.81 52 ALA B O 1
ATOM 1226 N N . TRP B 1 60 ? -10.649 13.622 1.929 1.00 12.83 53 TRP B N 1
ATOM 1227 C CA . TRP B 1 60 ? -11.023 13.269 3.273 1.00 12.52 53 TRP B CA 1
ATOM 1228 C C . TRP B 1 60 ? -10.320 11.948 3.648 1.00 11.85 53 TRP B C 1
ATOM 1229 O O . TRP B 1 60 ? -10.430 10.941 2.937 1.00 13.84 53 TRP B O 1
ATOM 1240 N N . VAL B 1 61 ? -9.572 12.002 4.738 1.00 9.91 54 VAL B N 1
ATOM 1241 C CA . VAL B 1 61 ? -8.865 10.797 5.223 1.00 11.42 54 VAL B CA 1
ATOM 1242 C C . VAL B 1 61 ? -9.490 10.349 6.529 1.00 10.80 54 VAL B C 1
ATOM 1243 O O . VAL B 1 61 ? -9.590 11.116 7.490 1.00 11.88 54 VAL B O 1
ATOM 1247 N N . GLN B 1 62 ? -9.965 9.110 6.553 1.00 11.71 55 GLN B N 1
ATOM 1248 C CA . GLN B 1 62 ? -10.459 8.504 7.782 1.00 13.43 55 GLN B CA 1
ATOM 1249 C C . GLN B 1 62 ? -9.371 7.655 8.390 1.00 11.30 55 GLN B C 1
ATOM 1250 O O . GLN B 1 62 ? -8.910 6.683 7.773 1.00 12.10 55 GLN B O 1
ATOM 1260 N N . GLY B 1 63 ? -8.969 8.003 9.601 1.00 13.10 56 GLY B N 1
ATOM 1261 C CA . GLY B 1 63 ? -8.005 7.213 10.361 1.00 13.07 56 GLY B CA 1
ATOM 1262 C C . GLY B 1 63 ? -8.721 6.435 11.450 1.00 15.91 56 GLY B C 1
ATOM 1263 O O . GLY B 1 63 ? -9.944 6.476 11.572 1.00 17.07 56 GLY B O 1
ATOM 1264 N N . ALA B 1 64 ? -7.927 5.744 12.264 1.00 12.92 57 ALA B N 1
ATOM 1265 C CA . ALA B 1 64 ? -8.504 4.887 13.307 1.00 15.81 57 ALA B CA 1
ATOM 1266 C C . ALA B 1 64 ? -9.243 5.710 14.343 1.00 15.85 57 ALA B C 1
ATOM 1267 O O . ALA B 1 64 ? -10.185 5.180 14.966 1.00 16.78 57 ALA B O 1
ATOM 1269 N N . THR B 1 65 ? -8.891 6.990 14.538 1.00 15.06 58 THR B N 1
ATOM 1270 C CA . THR B 1 65 ? -9.379 7.793 15.666 1.00 15.70 58 THR B CA 1
ATOM 1271 C C . THR B 1 65 ? -10.233 8.942 15.238 1.00 18.93 58 THR B C 1
ATOM 1272 O O . THR B 1 65 ? -10.786 9.649 16.074 1.00 21.79 58 THR B O 1
ATOM 1276 N N . GLY B 1 66 ? -10.398 9.133 13.931 1.00 15.59 59 GLY B N 1
ATOM 1277 C CA . GLY B 1 66 ? -11.120 10.293 13.444 1.00 17.46 59 GLY B CA 1
ATOM 1278 C C . GLY B 1 66 ? -10.793 10.573 11.994 1.00 18.40 59 GLY B C 1
ATOM 1279 O O . GLY B 1 66 ? -10.068 9.825 11.397 1.00 18.65 59 GLY B O 1
ATOM 1280 N N . GLY B 1 67 ? -11.345 11.629 11.429 1.00 15.99 60 GLY B N 1
ATOM 1281 C CA . GLY B 1 67 ? -11.119 11.973 10.014 1.00 16.51 60 GLY B CA 1
ATOM 1282 C C . GLY B 1 67 ? -10.970 13.459 9.833 1.00 16.60 60 GLY B C 1
ATOM 1283 O O . GLY B 1 67 ? -11.500 14.253 10.647 1.00 18.11 60 GLY B O 1
ATOM 1284 N N . LYS B 1 68 ? -10.216 13.861 8.812 1.00 13.83 61 LYS B N 1
ATOM 1285 C CA . LYS B 1 68 ? -10.203 15.248 8.314 1.00 16.06 61 LYS B CA 1
ATOM 1286 C C . LYS B 1 68 ? -9.490 15.254 6.975 1.00 13.82 61 LYS B C 1
ATOM 1287 O O . LYS B 1 68 ? -9.095 14.204 6.461 1.00 12.48 61 LYS B O 1
ATOM 1297 N N . ARG B 1 69 ? -9.410 16.416 6.350 1.00 11.83 62 ARG B N 1
ATOM 1298 C CA . ARG B 1 69 ? -8.912 16.521 5.004 1.00 11.31 62 ARG B CA 1
ATOM 1299 C C . ARG B 1 69 ? -7.395 16.801 4.998 1.00 9.90 62 ARG B C 1
ATOM 1300 O O . ARG B 1 69 ? -6.878 17.505 5.864 1.00 11.83 62 ARG B O 1
ATOM 1308 N N . TYR B 1 70 ? -6.772 16.266 3.972 1.00 9.94 63 TYR B N 1
ATOM 1309 C CA . TYR B 1 70 ? -5.358 16.468 3.716 1.00 10.18 63 TYR B CA 1
ATOM 1310 C C . TYR B 1 70 ? -5.157 16.715 2.258 1.00 11.54 63 TYR B C 1
ATOM 1311 O O . TYR B 1 70 ? -5.929 16.211 1.422 1.00 12.47 63 TYR B O 1
ATOM 1320 N N . ARG B 1 71 ? -4.112 17.481 1.927 1.00 11.95 64 ARG B N 1
ATOM 1321 C CA . ARG B 1 71 ? -3.840 17.790 0.535 1.00 11.68 64 ARG B CA 1
ATOM 1322 C C . ARG B 1 71 ? -3.175 16.696 -0.265 1.00 10.91 64 ARG B C 1
ATOM 1323 O O . ARG B 1 71 ? -2.416 15.876 0.319 1.00 12.95 64 ARG B O 1
ATOM 1331 N N . TRP B 1 72 ? -3.515 16.555 -1.513 1.00 11.82 65 TRP B N 1
ATOM 1332 C CA . TRP B 1 72 ? -2.813 15.740 -2.488 1.00 12.33 65 TRP B CA 1
ATOM 1333 C C . TRP B 1 72 ? -1.523 16.414 -2.929 1.00 11.41 65 TRP B C 1
ATOM 1334 O O . TRP B 1 72 ? -1.490 17.666 -3.080 1.00 13.92 65 TRP B O 1
ATOM 1345 N N . THR B 1 73 ? -0.459 15.648 -3.101 1.00 10.53 66 THR B N 1
ATOM 1346 C CA . THR B 1 73 ? 0.690 16.151 -3.825 1.00 11.67 66 THR B CA 1
ATOM 1347 C C . THR B 1 7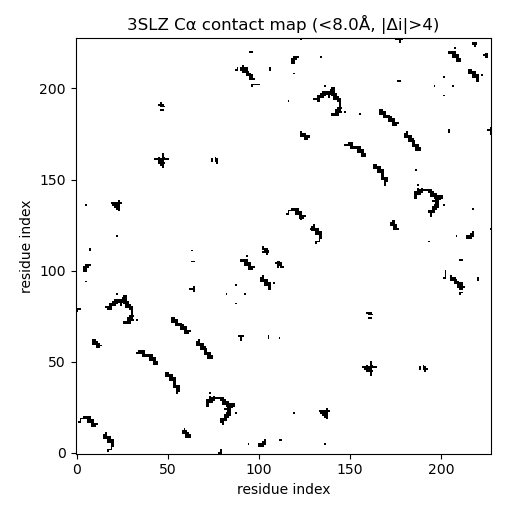3 ? 0.328 16.265 -5.299 1.00 13.53 66 THR B C 1
ATOM 1348 O O . THR B 1 73 ? -0.615 15.608 -5.813 1.00 14.45 66 THR B O 1
ATOM 1352 N N . THR B 1 74 ? 1.102 17.074 -6.008 1.00 14.10 67 THR B N 1
ATOM 1353 C CA . THR B 1 74 ? 1.091 16.948 -7.467 1.00 14.58 67 THR B CA 1
ATOM 1354 C C . THR B 1 74 ? 1.744 15.602 -7.827 1.00 17.18 67 THR B C 1
ATOM 1355 O O . THR B 1 74 ? 2.254 14.854 -6.956 1.00 15.73 67 THR B O 1
ATOM 1359 N N . ASP B 1 75 ? 1.725 15.255 -9.104 1.00 18.57 68 ASP B N 1
ATOM 1360 C CA . ASP B 1 75 ? 2.304 14.015 -9.517 1.00 20.08 68 ASP B CA 1
ATOM 1361 C C . ASP B 1 75 ? 3.821 13.906 -9.214 1.00 16.11 68 ASP B C 1
ATOM 1362 O O . ASP B 1 75 ? 4.598 14.871 -9.240 1.00 18.95 68 ASP B O 1
ATOM 1367 N N . ARG B 1 76 ? 4.225 12.697 -8.865 1.00 16.77 69 ARG B N 1
ATOM 1368 C CA . ARG B 1 76 ? 5.618 12.353 -8.616 1.00 16.47 69 ARG B CA 1
ATOM 1369 C C . ARG B 1 76 ? 6.036 11.177 -9.463 1.00 17.94 69 ARG B C 1
ATOM 1370 O O . ARG B 1 76 ? 5.272 10.244 -9.682 1.00 19.72 69 ARG B O 1
ATOM 1378 N N . LYS B 1 77 ? 7.272 11.203 -9.942 1.00 18.97 70 LYS B N 1
ATOM 1379 C CA . LYS B 1 77 ? 7.863 10.024 -10.514 1.00 18.61 70 LYS B CA 1
ATOM 1380 C C . LYS B 1 77 ? 8.272 9.056 -9.419 1.00 16.79 70 LYS B C 1
ATOM 1381 O O . LYS B 1 77 ? 8.959 9.450 -8.491 1.00 18.38 70 LYS B O 1
ATOM 1387 N N . VAL B 1 78 ? 7.801 7.821 -9.497 1.00 16.51 71 VAL B N 1
ATOM 1388 C CA . VAL B 1 78 ? 8.095 6.806 -8.488 1.00 16.98 71 VAL B CA 1
ATOM 1389 C C . VAL B 1 78 ? 8.743 5.634 -9.197 1.00 22.07 71 VAL B C 1
ATOM 1390 O O . VAL B 1 78 ? 8.198 5.126 -10.164 1.00 20.81 71 VAL B O 1
ATOM 1394 N N . HIS B 1 79 ? 9.908 5.233 -8.708 1.00 19.02 72 HIS B N 1
ATOM 1395 C CA . HIS B 1 79 ? 10.645 4.103 -9.291 1.00 21.30 72 HIS B CA 1
ATOM 1396 C C . HIS B 1 79 ? 10.145 2.822 -8.648 1.00 20.22 72 HIS B C 1
ATOM 1397 O O . HIS B 1 79 ? 10.370 2.588 -7.469 1.00 28.74 72 HIS B O 1
ATOM 1404 N N . LEU B 1 80 ? 9.440 2.018 -9.431 1.00 22.67 73 LEU B N 1
ATOM 1405 C CA . LEU B 1 80 ? 9.074 0.673 -8.968 1.00 25.88 73 LEU B CA 1
ATOM 1406 C C . LEU B 1 80 ? 10.078 -0.356 -9.532 1.00 31.69 73 LEU B C 1
ATOM 1407 O O . LEU B 1 80 ? 11.110 0.030 -10.098 1.00 34.09 73 LEU B O 1
ATOM 1412 N N . ALA B 1 81 ? 9.793 -1.649 -9.378 1.00 31.77 74 ALA B N 1
ATOM 1413 C CA . ALA B 1 81 ? 10.726 -2.700 -9.819 1.00 38.42 74 ALA B CA 1
ATOM 1414 C C . ALA B 1 81 ? 10.800 -2.778 -11.339 1.00 42.06 74 ALA B C 1
ATOM 1415 O O . ALA B 1 81 ? 11.892 -2.793 -11.917 1.00 48.28 74 ALA B O 1
ATOM 1417 N N . THR B 1 82 ? 9.633 -2.820 -11.973 1.00 47.91 75 THR B N 1
ATOM 1418 C CA . THR B 1 82 ? 9.529 -2.830 -13.421 1.00 51.58 75 THR B CA 1
ATOM 1419 C C . THR B 1 82 ? 8.929 -1.498 -13.869 1.00 50.76 75 THR B C 1
ATOM 1420 O O . THR B 1 82 ? 7.715 -1.387 -14.103 1.00 54.15 75 THR B O 1
ATOM 1424 N N . GLY B 1 83 ? 9.795 -0.488 -13.930 1.00 45.24 76 GLY B N 1
ATOM 1425 C CA . GLY B 1 83 ? 9.479 0.815 -14.507 1.00 39.73 76 GLY B CA 1
ATOM 1426 C C . GLY B 1 83 ? 9.242 1.940 -13.508 1.00 35.98 76 GLY B C 1
ATOM 1427 O O . GLY B 1 83 ? 9.077 1.700 -12.313 1.00 35.22 76 GLY B O 1
ATOM 1428 N N . LYS B 1 84 ? 9.258 3.167 -14.025 1.00 37.76 77 LYS B N 1
ATOM 1429 C CA . LYS B 1 84 ? 8.759 4.335 -13.317 1.00 33.10 77 LYS B CA 1
ATOM 1430 C C . LYS B 1 84 ? 7.258 4.443 -13.524 1.00 33.39 77 LYS B C 1
ATOM 1431 O O . LYS B 1 84 ? 6.714 3.966 -14.525 1.00 35.86 77 LYS B O 1
ATOM 1437 N N . VAL B 1 85 ? 6.584 5.071 -12.568 1.00 24.76 78 VAL B N 1
ATOM 1438 C CA . VAL B 1 85 ? 5.173 5.377 -12.678 1.00 27.12 78 VAL B CA 1
ATOM 1439 C C . VAL B 1 85 ? 5.032 6.835 -12.232 1.00 23.49 78 VAL B C 1
ATOM 1440 O O . VAL B 1 85 ? 5.944 7.387 -11.567 1.00 23.71 78 VAL B O 1
ATOM 1444 N N . THR B 1 86 ? 3.947 7.478 -12.654 1.00 22.63 79 THR B N 1
ATOM 1445 C CA . THR B 1 86 ? 3.579 8.793 -12.146 1.00 21.61 79 THR B CA 1
ATOM 1446 C C . THR B 1 86 ? 2.456 8.544 -11.134 1.00 22.82 79 THR B C 1
ATOM 1447 O O . THR B 1 86 ? 1.468 7.881 -11.446 1.00 25.69 79 THR B O 1
ATOM 1453 N N . HIS B 1 87 ? 2.622 9.047 -9.912 1.00 19.88 80 HIS B N 1
ATOM 1454 C CA . HIS B 1 87 ? 1.672 8.755 -8.832 1.00 18.24 80 HIS B CA 1
ATOM 1455 C C . HIS B 1 87 ? 1.592 9.945 -7.915 1.00 14.21 80 HIS B C 1
ATOM 1456 O O . HIS B 1 87 ? 2.583 10.677 -7.729 1.00 19.71 80 HIS B O 1
ATOM 1463 N N . SER B 1 88 ? 0.440 10.126 -7.294 1.00 16.35 81 SER B N 1
ATOM 1464 C CA A SER B 1 88 ? 0.277 11.180 -6.318 0.50 15.21 81 SER B CA 1
ATOM 1465 C CA B SER B 1 88 ? 0.259 11.182 -6.319 0.50 15.64 81 SER B CA 1
ATOM 1466 C C . SER B 1 88 ? 0.113 10.579 -4.927 1.00 12.72 81 SER B C 1
ATOM 1467 O O . SER B 1 88 ? -0.281 9.406 -4.774 1.00 15.46 81 SER B O 1
ATOM 1472 N N . PHE B 1 89 ? 0.435 11.382 -3.933 1.00 9.94 82 PHE B N 1
ATOM 1473 C CA . PHE B 1 89 ? 0.387 10.935 -2.530 1.00 8.95 82 PHE B CA 1
ATOM 1474 C C . PHE B 1 89 ? -0.440 11.841 -1.693 1.00 11.13 82 PHE B C 1
ATOM 1475 O O . PHE B 1 89 ? -0.553 13.040 -1.977 1.00 10.28 82 PHE B O 1
ATOM 1483 N N . LEU B 1 90 ? -1.040 11.335 -0.631 1.00 9.28 83 LEU B N 1
ATOM 1484 C CA . LEU B 1 90 ? -1.607 12.190 0.409 1.00 8.84 83 LEU B CA 1
ATOM 1485 C C . LEU B 1 90 ? -0.531 12.778 1.244 1.00 11.83 83 LEU B C 1
ATOM 1486 O O . LEU B 1 90 ? 0.360 12.007 1.690 1.00 12.11 83 LEU B O 1
ATOM 1491 N N . HIS B 1 91 ? -0.594 14.052 1.585 1.00 10.28 84 HIS B N 1
ATOM 1492 C CA . HIS B 1 91 ? 0.353 14.604 2.497 1.00 9.77 84 HIS B CA 1
ATOM 1493 C C . HIS B 1 91 ? -0.323 14.638 3.848 1.00 8.88 84 HIS B C 1
ATOM 1494 O O . HIS B 1 91 ? -1.238 15.445 4.076 1.00 10.39 84 HIS B O 1
ATOM 1501 N N . VAL B 1 92 ? 0.114 13.801 4.801 1.00 8.75 85 VAL B N 1
ATOM 1502 C CA . VAL B 1 92 ? -0.546 13.650 6.085 1.00 8.39 85 VAL B CA 1
ATOM 1503 C C . VAL B 1 92 ? 0.497 13.883 7.185 1.00 10.69 85 VAL B C 1
ATOM 1504 O O . VAL B 1 92 ? 1.144 12.932 7.669 1.00 10.22 85 VAL B O 1
ATOM 1508 N N . PRO B 1 93 ? 0.685 15.139 7.620 1.00 9.35 86 PRO B N 1
ATOM 1509 C CA . PRO B 1 93 ? 1.746 15.408 8.589 1.00 9.92 86 PRO B CA 1
ATOM 1510 C C . PRO B 1 93 ? 1.425 14.884 9.977 1.00 11.73 86 PRO B C 1
ATOM 1511 O O . PRO B 1 93 ? 2.307 14.832 10.836 1.00 13.05 86 PRO B O 1
ATOM 1515 N N . ASP B 1 94 ? 0.197 14.409 10.203 1.00 10.04 87 ASP B N 1
ATOM 1516 C CA . ASP B 1 94 ? -0.165 13.779 11.479 1.00 10.26 87 ASP B CA 1
ATOM 1517 C C . ASP B 1 94 ? 0.279 12.319 11.551 1.00 10.96 87 ASP B C 1
ATOM 1518 O O . ASP B 1 94 ? 0.197 11.694 12.627 1.00 13.60 87 ASP B O 1
ATOM 1523 N N . CYS B 1 95 ? 0.778 11.776 10.424 1.00 9.65 88 CYS B N 1
ATOM 1524 C CA . CYS B 1 95 ? 1.250 10.403 10.423 1.00 9.92 88 CYS B CA 1
ATOM 1525 C C . CYS B 1 95 ? 2.718 10.362 10.781 1.00 12.10 88 CYS B C 1
ATOM 1526 O O . CYS B 1 95 ? 3.462 11.237 10.386 1.00 12.10 88 CYS B O 1
ATOM 1530 N N . PRO B 1 96 ? 3.165 9.375 11.566 1.00 10.62 89 PRO B N 1
ATOM 1531 C CA . PRO B 1 96 ? 4.569 9.358 12.000 1.00 11.21 89 PRO B CA 1
ATOM 1532 C C . PRO B 1 96 ? 5.591 8.989 10.940 1.00 12.26 89 PRO B C 1
ATOM 1533 O O . PRO B 1 96 ? 6.741 9.318 11.049 1.00 13.57 89 PRO B O 1
ATOM 1537 N N . TYR B 1 97 ? 5.158 8.269 9.914 1.00 13.49 90 TYR B N 1
ATOM 1538 C CA . TYR B 1 97 ? 6.067 7.955 8.817 1.00 15.84 90 TYR B CA 1
ATOM 1539 C C . TYR B 1 97 ? 5.245 7.746 7.554 1.00 9.74 90 TYR B C 1
ATOM 1540 O O . TYR B 1 97 ? 4.014 7.540 7.607 1.00 11.07 90 TYR B O 1
ATOM 1549 N N . PRO B 1 98 ? 5.931 7.734 6.425 1.00 8.92 91 PRO B N 1
ATOM 1550 C CA . PRO B 1 98 ? 5.250 7.498 5.150 1.00 9.48 91 PRO B CA 1
ATOM 1551 C C . PRO B 1 98 ? 4.685 6.120 5.107 1.00 9.27 91 PRO B C 1
ATOM 1552 O O . PRO B 1 98 ? 5.266 5.171 5.690 1.00 9.57 91 PRO B O 1
ATOM 1556 N N . LEU B 1 99 ? 3.599 5.972 4.344 1.00 8.48 92 LEU B N 1
ATOM 1557 C CA . LEU B 1 99 ? 2.854 4.681 4.287 1.00 8.89 92 LEU B CA 1
ATOM 1558 C C . LEU B 1 99 ? 2.753 4.291 2.836 1.00 9.17 92 LEU B C 1
ATOM 1559 O O . LEU B 1 99 ? 2.307 5.086 1.979 1.00 9.62 92 LEU B O 1
ATOM 1564 N N . LEU B 1 100 ? 3.152 3.051 2.510 1.00 8.80 93 LEU B N 1
ATOM 1565 C CA A LEU B 1 100 ? 2.992 2.538 1.151 0.50 11.02 93 LEU B CA 1
ATOM 1566 C CA B LEU B 1 100 ? 3.017 2.490 1.153 0.50 10.01 93 LEU B CA 1
ATOM 1567 C C . LEU B 1 100 ? 1.769 1.647 1.170 1.00 10.62 93 LEU B C 1
ATOM 1568 O O . LEU B 1 100 ? 1.752 0.585 1.808 1.00 10.73 93 LEU B O 1
ATOM 1577 N N . GLY B 1 101 ? 0.704 2.147 0.539 1.00 9.28 94 GLY B N 1
ATOM 1578 C CA . GLY B 1 101 ? -0.585 1.515 0.677 1.00 10.20 94 GLY B CA 1
ATOM 1579 C C . GLY B 1 101 ? -0.939 0.565 -0.462 1.00 10.66 94 GLY B C 1
ATOM 1580 O O . GLY B 1 101 ? -0.099 0.199 -1.313 1.00 10.88 94 GLY B O 1
ATOM 1581 N N . ARG B 1 102 ? -2.214 0.202 -0.477 1.00 10.37 95 ARG B N 1
ATOM 1582 C CA . ARG B 1 102 ? -2.710 -0.826 -1.429 1.00 10.06 95 ARG B CA 1
ATOM 1583 C C . ARG B 1 102 ? -2.641 -0.308 -2.848 1.00 11.53 95 ARG B C 1
ATOM 1584 O O . ARG B 1 102 ? -2.531 -1.140 -3.794 1.00 13.86 95 ARG B O 1
ATOM 1592 N N . ASP B 1 103 ? -2.714 1.012 -3.064 1.00 10.77 96 ASP B N 1
ATOM 1593 C CA . ASP B 1 103 ? -2.522 1.600 -4.357 1.00 11.96 96 ASP B CA 1
ATOM 1594 C C . ASP B 1 103 ? -1.200 1.136 -4.961 1.00 13.61 96 ASP B C 1
ATOM 1595 O O . ASP B 1 103 ? -1.172 0.657 -6.119 1.00 18.38 96 ASP B O 1
ATOM 1600 N N . LEU B 1 104 ? -0.104 1.235 -4.243 1.00 12.11 97 LEU B N 1
ATOM 1601 C CA . LEU B 1 104 ? 1.189 0.933 -4.822 1.00 12.04 97 LEU B CA 1
ATOM 1602 C C . LEU B 1 104 ? 1.553 -0.528 -4.624 1.00 14.48 97 LEU B C 1
ATOM 1603 O O . LEU B 1 104 ? 2.351 -1.094 -5.416 1.00 14.55 97 LEU B O 1
ATOM 1608 N N . LEU B 1 105 ? 1.006 -1.187 -3.619 1.00 12.45 98 LEU B N 1
ATOM 1609 C CA . LEU B 1 105 ? 1.249 -2.635 -3.471 1.00 12.12 98 LEU B CA 1
ATOM 1610 C C . LEU B 1 105 ? 0.658 -3.386 -4.647 1.00 14.77 98 LEU B C 1
ATOM 1611 O O . LEU B 1 105 ? 1.274 -4.366 -5.115 1.00 13.83 98 LEU B O 1
ATOM 1616 N N . THR B 1 106 ? -0.471 -2.911 -5.174 1.00 13.53 99 THR B N 1
ATOM 1617 C CA . THR B 1 106 ? -1.049 -3.515 -6.383 1.00 13.85 99 THR B CA 1
ATOM 1618 C C . THR B 1 106 ? -0.126 -3.296 -7.570 1.00 17.64 99 THR B C 1
ATOM 1619 O O . THR B 1 106 ? 0.096 -4.250 -8.355 1.00 18.74 99 THR B O 1
ATOM 1623 N N . LYS B 1 107 ? 0.444 -2.108 -7.713 1.00 17.86 100 LYS B N 1
ATOM 1624 C CA . LYS B 1 107 ? 1.345 -1.877 -8.872 1.00 16.50 100 LYS B CA 1
ATOM 1625 C C . LYS B 1 107 ? 2.626 -2.679 -8.774 1.00 20.60 100 LYS B C 1
ATOM 1626 O O . LYS B 1 107 ? 3.185 -3.099 -9.795 1.00 24.32 100 LYS B O 1
ATOM 1632 N N . LEU B 1 108 ? 3.125 -2.888 -7.561 1.00 18.70 101 LEU B N 1
ATOM 1633 C CA . LEU B 1 108 ? 4.325 -3.689 -7.335 1.00 17.59 101 LEU B CA 1
ATOM 1634 C C . LEU B 1 108 ? 4.067 -5.191 -7.408 1.00 18.11 101 LEU B C 1
ATOM 1635 O O . LEU B 1 108 ? 5.022 -5.975 -7.464 1.00 20.56 101 LEU B O 1
ATOM 1640 N N . LYS B 1 109 ? 2.802 -5.571 -7.331 1.00 17.80 102 LYS B N 1
ATOM 1641 C CA . LYS B 1 109 ? 2.398 -6.976 -7.140 1.00 18.47 102 LYS B CA 1
ATOM 1642 C C . LYS B 1 109 ? 3.212 -7.596 -6.010 1.00 22.88 102 LYS B C 1
ATOM 1643 O O . LYS B 1 109 ? 3.772 -8.705 -6.112 1.00 21.10 102 LYS B O 1
ATOM 1649 N N . ALA B 1 110 ? 3.291 -6.878 -4.897 1.00 16.84 103 ALA B N 1
ATOM 1650 C CA . ALA B 1 110 ? 4.125 -7.255 -3.782 1.00 17.54 103 ALA B CA 1
ATOM 1651 C C . ALA B 1 110 ? 3.525 -8.430 -3.025 1.00 15.13 103 ALA B C 1
ATOM 1652 O O . ALA B 1 110 ? 2.299 -8.660 -3.062 1.00 17.47 103 ALA B O 1
ATOM 1654 N N . GLN B 1 111 ? 4.432 -9.151 -2.383 1.00 14.50 104 GLN B N 1
ATOM 1655 C CA . GLN B 1 111 ? 4.065 -10.138 -1.352 1.00 15.39 104 GLN B CA 1
ATOM 1656 C C . GLN B 1 111 ? 4.684 -9.680 -0.051 1.00 15.66 104 GLN B C 1
ATOM 1657 O O . GLN B 1 111 ? 5.821 -9.223 0.006 1.00 16.13 104 GLN B O 1
ATOM 1663 N N . ILE B 1 112 ? 3.921 -9.816 1.034 1.00 14.87 105 ILE B N 1
ATOM 1664 C CA . ILE B 1 112 ? 4.423 -9.515 2.341 1.00 15.04 105 ILE B CA 1
ATOM 1665 C C . ILE B 1 112 ? 4.429 -10.814 3.159 1.00 12.09 105 ILE B C 1
ATOM 1666 O O . ILE B 1 112 ? 3.392 -11.487 3.244 1.00 14.99 105 ILE B O 1
ATOM 1671 N N . HIS B 1 113 ? 5.581 -11.117 3.738 1.00 13.33 106 HIS B N 1
ATOM 1672 C CA . HIS B 1 113 ? 5.790 -12.393 4.451 1.00 14.33 106 HIS B CA 1
ATOM 1673 C C . HIS B 1 113 ? 6.123 -12.166 5.901 1.00 14.10 106 HIS B C 1
ATOM 1674 O O . HIS B 1 113 ? 7.091 -11.480 6.204 1.00 19.05 106 HIS B O 1
ATOM 1681 N N . PHE B 1 114 ? 5.342 -12.776 6.811 1.00 14.79 107 PHE B N 1
ATOM 1682 C CA . PHE B 1 114 ? 5.641 -12.756 8.237 1.00 15.55 107 PHE B CA 1
ATOM 1683 C C . PHE B 1 114 ? 6.222 -14.109 8.747 1.00 18.14 107 PHE B C 1
ATOM 1684 O O . PHE B 1 114 ? 6.597 -14.196 9.908 1.00 29.14 107 PHE B O 1
ATOM 1692 N N . GLU B 1 115 ? 6.225 -15.122 7.902 1.00 22.21 108 GLU B N 1
ATOM 1693 C CA . GLU B 1 115 ? 6.675 -16.494 8.250 1.00 28.81 108 GLU B CA 1
ATOM 1694 C C . GLU B 1 115 ? 8.200 -16.655 8.300 1.00 36.36 108 GLU B C 1
ATOM 1695 O O . GLU B 1 115 ? 8.709 -17.687 8.781 1.00 35.63 108 GLU B O 1
ATOM 1701 N N . GLY B 1 116 ? 8.923 -15.663 7.778 1.00 33.82 109 GLY B N 1
ATOM 1702 C CA . GLY B 1 116 ? 10.380 -15.621 7.919 1.00 40.43 109 GLY B CA 1
ATOM 1703 C C . GLY B 1 116 ? 10.775 -14.777 9.121 1.00 40.50 109 GLY B C 1
ATOM 1704 O O . GLY B 1 116 ? 9.945 -14.529 10.017 1.00 38.71 109 GLY B O 1
ATOM 1705 N N . SER B 1 117 ? 12.031 -14.315 9.140 1.00 41.05 110 SER B N 1
ATOM 1706 C CA . SER B 1 117 ? 12.526 -13.428 10.204 1.00 42.61 110 SER B CA 1
ATOM 1707 C C . SER B 1 117 ? 11.973 -12.016 9.994 1.00 39.32 110 SER B C 1
ATOM 1708 O O . SER B 1 117 ? 12.226 -11.403 8.953 1.00 38.90 110 SER B O 1
ATOM 1711 N N . GLY B 1 118 ? 11.221 -11.519 10.978 1.00 36.03 111 GLY B N 1
ATOM 1712 C CA . GLY B 1 118 ? 10.554 -10.209 10.879 1.00 33.88 111 GLY B CA 1
ATOM 1713 C C . GLY B 1 118 ? 9.398 -10.227 9.891 1.00 26.25 111 GLY B C 1
ATOM 1714 O O . GLY B 1 118 ? 8.727 -11.267 9.706 1.00 25.93 111 GLY B O 1
ATOM 1715 N N . ALA B 1 119 ? 9.131 -9.089 9.255 1.00 17.99 112 ALA B N 1
ATOM 1716 C CA . ALA B 1 119 ? 8.255 -9.101 8.102 1.00 14.93 112 ALA B CA 1
ATOM 1717 C C . ALA B 1 119 ? 9.009 -8.527 6.925 1.00 15.36 112 ALA B C 1
ATOM 1718 O O . ALA B 1 119 ? 9.699 -7.520 7.059 1.00 18.23 112 ALA B O 1
ATOM 1720 N N . GLN B 1 120 ? 8.868 -9.209 5.794 1.00 15.73 113 GLN B N 1
ATOM 1721 C CA . GLN B 1 120 ? 9.655 -8.934 4.595 1.00 18.86 113 GLN B CA 1
ATOM 1722 C C . GLN B 1 120 ? 8.748 -8.689 3.450 1.00 17.33 113 GLN B C 1
ATOM 1723 O O . GLN B 1 120 ? 7.660 -9.255 3.347 1.00 17.34 113 GLN B O 1
ATOM 1729 N N . VAL B 1 121 ? 9.199 -7.857 2.506 1.00 18.40 114 VAL B N 1
ATOM 1730 C CA . VAL B 1 121 ? 8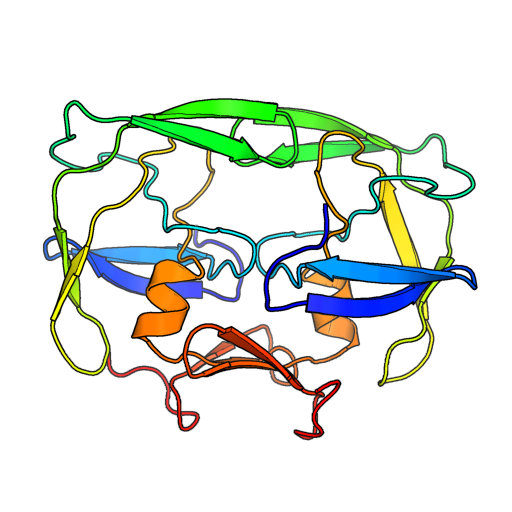.382 -7.488 1.363 1.00 16.78 114 VAL B CA 1
ATOM 1731 C C . VAL B 1 121 ? 9.195 -7.873 0.134 1.00 16.85 114 VAL B C 1
ATOM 1732 O O . VAL B 1 121 ? 10.368 -7.515 0.025 1.00 20.94 114 VAL B O 1
ATOM 1736 N N . VAL B 1 122 ? 8.542 -8.632 -0.726 1.00 16.25 115 VAL B N 1
ATOM 1737 C CA . VAL B 1 122 ? 9.168 -9.124 -1.965 1.00 18.28 115 VAL B CA 1
ATOM 1738 C C . VAL B 1 122 ? 8.253 -8.890 -3.143 1.00 16.52 115 VAL B C 1
ATOM 1739 O O . VAL B 1 122 ? 7.082 -8.508 -2.994 1.00 18.86 115 VAL B O 1
ATOM 1743 N N . GLY B 1 123 ? 8.771 -9.148 -4.355 1.00 17.71 116 GLY B N 1
ATOM 1744 C CA . GLY B 1 123 ? 7.962 -9.020 -5.550 1.00 20.40 116 GLY B CA 1
ATOM 1745 C C . GLY B 1 123 ? 7.088 -10.220 -5.879 1.00 19.21 116 GLY B C 1
ATOM 1746 O O . GLY B 1 123 ? 7.009 -11.179 -5.094 1.00 20.34 116 GLY B O 1
ATOM 1747 N N . PRO B 1 124 ? 6.422 -10.171 -7.046 1.00 20.90 117 PRO B N 1
ATOM 1748 C CA . PRO B 1 124 ? 5.424 -11.172 -7.421 1.00 20.16 117 PRO B CA 1
ATOM 1749 C C . PRO B 1 124 ? 5.949 -12.591 -7.535 1.00 25.15 117 PRO B C 1
ATOM 1750 O O . PRO B 1 124 ? 5.168 -13.532 -7.415 1.00 26.75 117 PRO B O 1
ATOM 1754 N N . MET B 1 125 ? 7.252 -12.746 -7.721 1.00 26.82 118 MET B N 1
ATOM 1755 C CA . MET B 1 125 ? 7.825 -14.094 -7.713 1.00 31.06 118 MET B CA 1
ATOM 1756 C C . MET B 1 125 ? 8.816 -14.326 -6.599 1.00 35.08 118 MET B C 1
ATOM 1757 O O . MET B 1 125 ? 9.711 -15.163 -6.709 1.00 33.16 118 MET B O 1
ATOM 1762 N N . GLY B 1 126 ? 8.653 -13.590 -5.512 1.00 25.90 119 GLY B N 1
ATOM 1763 C CA . GLY B 1 126 ? 9.384 -13.906 -4.293 1.00 28.99 119 GLY B CA 1
ATOM 1764 C C . GLY B 1 126 ? 10.709 -13.179 -4.244 1.00 23.22 119 GLY B C 1
ATOM 1765 O O . GLY B 1 126 ? 11.466 -13.324 -3.282 1.00 28.50 119 GLY B O 1
ATOM 1766 N N . GLN B 1 127 ? 10.935 -12.359 -5.263 1.00 31.86 120 GLN B N 1
ATOM 1767 C CA . GLN B 1 127 ? 12.187 -11.643 -5.441 1.00 37.85 120 GLN B CA 1
ATOM 1768 C C . GLN B 1 127 ? 12.218 -10.367 -4.621 1.00 36.74 120 GLN B C 1
ATOM 1769 O O . GLN B 1 127 ? 11.290 -9.572 -4.702 1.00 30.19 120 GLN B O 1
ATOM 1775 N N . PRO B 1 128 ? 13.292 -10.158 -3.837 1.00 39.24 121 PRO B N 1
ATOM 1776 C CA . PRO B 1 128 ? 13.518 -8.836 -3.287 1.00 44.24 121 PRO B CA 1
ATOM 1777 C C . PRO B 1 128 ? 13.392 -7.866 -4.445 1.00 47.30 121 PRO B C 1
ATOM 1778 O O . PRO B 1 128 ? 14.048 -8.036 -5.486 1.00 51.31 121 PRO B O 1
ATOM 1782 N N . LEU B 1 129 ? 12.491 -6.910 -4.284 1.00 45.07 122 LEU B N 1
ATOM 1783 C CA . LEU B 1 129 ? 12.161 -5.965 -5.329 1.00 44.56 122 LEU B CA 1
ATOM 1784 C C . LEU B 1 129 ? 13.405 -5.193 -5.772 1.00 48.39 122 LEU B C 1
ATOM 1785 O O . LEU B 1 129 ? 13.951 -4.384 -5.017 1.00 48.21 122 LEU B O 1
ATOM 1790 N N . GLN B 1 130 ? 13.872 -5.496 -6.983 1.00 50.70 123 GLN B N 1
ATOM 1791 C CA . GLN B 1 130 ? 14.924 -4.723 -7.638 1.00 55.15 123 GLN B CA 1
ATOM 1792 C C . GLN B 1 130 ? 14.315 -3.399 -8.098 1.00 56.39 123 GLN B C 1
ATOM 1793 O O . GLN B 1 130 ? 13.873 -3.251 -9.246 1.00 54.60 123 GLN B O 1
ATOM 1799 N N . VAL B 1 131 ? 14.310 -2.445 -7.170 1.00 59.24 124 VAL B N 1
ATOM 1800 C CA . VAL B 1 131 ? 13.447 -1.265 -7.219 1.00 61.23 124 VAL B CA 1
ATOM 1801 C C . VAL B 1 131 ? 14.208 0.051 -7.439 1.00 63.14 124 VAL B C 1
ATOM 1802 O O . VAL B 1 131 ? 15.351 0.216 -7.000 1.00 63.71 124 VAL B O 1
#

Nearest PDB structures (foldseek):
  4exh-assembly1_A  TM=9.808E-01  e=6.287E-21  DG-75 Murine leukemia virus
  3nr6-assembly1_B  TM=9.309E-01  e=3.513E-18  Xenotropic MuLV-related virus VP62
  3nr6-assembly1_A  TM=9.196E-01  e=1.596E-17  Xenotropic MuLV-related virus VP62
  1b6j-assembly1_A  TM=7.997E-01  e=1.324E-06  Human immunodeficiency virus 1
  1gno-assembly1_B  TM=7.851E-01  e=2.822E-06  Human immunodeficiency virus 1

Sequence (228 aa):
EPPPEPRITLKVGGQPVTFLVDTGAQHSVLTQNPGPLSSDDKKSAWVQGATGGKRYRWTTDRKVHLATGKVTHSFLHVPDCPYPLLGRDLLTKLKAQIHFEGSGAQVVGPMGQPLQVEPPPEPRITLKVGGQPVTFLVDTGAQHSVLTQNPGPLSDKSAWVQGATGGKRYRWTTDRKVHLATGKVTHSSFLHVPDCPYPLLLGRDLLTKLKAQIHFEGSGAQVVGPMGQPLQV

B-factor: mean 21.44, std 12.3, range [2.0, 105.73]

Solvent-accessible surface area: 11117 Å² total; per-residue (Å²): 172,114,6,46,70,0,94,10,76,12,104,4,48,61,80,102,15,51,0,2,0,12,0,28,12,144,44,0,7,10,16,132,122,18,38,96,57,20,129,153,46,28,179,21,112,8,27,18,31,33,102,130,11,77,54,3,53,102,26,99,0,70,10,66,68,36,121,44,60,14,32,0,12,32,1,81,61,10,74,41,18,16,0,0,32,26,0,0,63,87,1,91,0,16,0,32,2,74,51,115,17,2,53,1,16,0,35,167,42,65,100,39,60,173,219,83,6,44,71,0,92,22,62,1,87,14,52,34,129,87,32,48,0,2,0,12,0,27,11,147,43,0,7,14,22,142,134,21,40,96,62,26,136,145,41,20,146,20,106,9,26,20,24,28,109,126,15,102,58,3,54,102,28,120,0,52,19,39,142,43,113,36,91,17,30,0,13,29,0,82,65,8,73,58,23,17,0,0,34,26,0,0,33,102,9,67,0,18,0,29,6,58,37,102,46,8,87,21,17,0,48,158,38,61,104,24,163,64

CATH classification: 2.40.70.10

InterPro domains:
  IPR000477 Reverse transcriptase domain [PF00078] (758-928)
  IPR000477 Reverse transcriptase domain [PS50878] (739-930)
  IPR000840 Gamma-retroviral matrix protein [PF01140] (2-110)
  IPR001584 Integrase, catalytic core [PF00665] (1444-1541)
  IPR001584 Integrase, catalytic core [PS50994] (1442-1600)
  IPR001878 Zinc finger, CCHC-type [PF00098] (501-517)
  IPR001878 Zinc finger, CCHC-type [PS50158] (502-517)
  IPR001878 Zinc finger, CCHC-type [SM00343] (501-517)
  IPR001969 Aspartic peptidase, active site [PS00141] (561-572)
  IPR001995 Peptidase A2A, retrovirus, catalytic [PS50175] (559-629)
  IPR002079 Gag polyprotein, inner coat protein p12 [PF01141] (130-213)
  IPR002156 Ribonuclease H domain [PF00075] (1175-1317)
  IPR002156 Ribonuclease H domain [PS50879] (1172-1318)
  IPR003036 Core shell protein Gag P30 [PF02093] (231-431)
  IPR008919 Retrovirus capsid, N-terminal [G3DSA:1.10.375.10] (214-344)
  IPR008919 Retrovirus capsid, N-terminal [SSF47943] (215-344)
  IPR010999 Retroviral matrix protein [SSF47836] (1-103)
  IPR012337 Ribonuclease H-like superfamily [SSF53098] (1176-1318)
  IPR012337 Ribonuclease H-like superfamily [SSF53098] (1440-1599)
  IPR018061 Retropepsins [PF00077] (547-638)